Protein AF-A0AAN8ITT6-F1 (afdb_monomer_lite)

Radius of gyration: 62.17 Å; chains: 1; bounding box: 105×26×180 Å

pLDDT: mean 78.79, std 22.98, range [35.94, 98.38]

Secondary structure (DSSP, 8-state):
--------------------------PPPP------------------SHHHHHHHHHHHHHHHHHHHHHHHHHHHHHHHHHHHHHHHHHHHHHHHHHHHHHHHHHHHHHHHHHHHHHHHHHHHHHHHHHHHHHHHHHHHHHHHHHHHHHHHHHHHHHHHHHHHHHHHHHHS--TT--HHHHHHHHHHHHHHHHHTT--

Sequence (199 aa):
MAMNTPTSVLKKGEARNLDVKHVTFASPAFPAASQKMSKSKADQRKRQTHQHSSKQKKAKHAEQLARLQQCEEILVEVEYGSKVLEEKAAARHRSTTATLNEMGDLGCKYAQQDNQLVSLEEDIVAAENSVSREICSEISEVEQNVNELVEIVARHEELDSFLSELADKMDEGDQQSDPYVQFYEALPTLERMLAGLSV

Structure (mmCIF, N/CA/C/O backbone):
data_AF-A0AAN8ITT6-F1
#
_entry.id   AF-A0AAN8ITT6-F1
#
loop_
_atom_site.group_PDB
_atom_site.id
_atom_site.type_symbol
_atom_site.label_atom_id
_atom_site.label_alt_id
_atom_site.label_comp_id
_atom_site.label_asym_id
_atom_site.label_entity_id
_atom_site.label_seq_id
_atom_site.pdbx_PDB_ins_code
_atom_site.Cartn_x
_atom_site.Cartn_y
_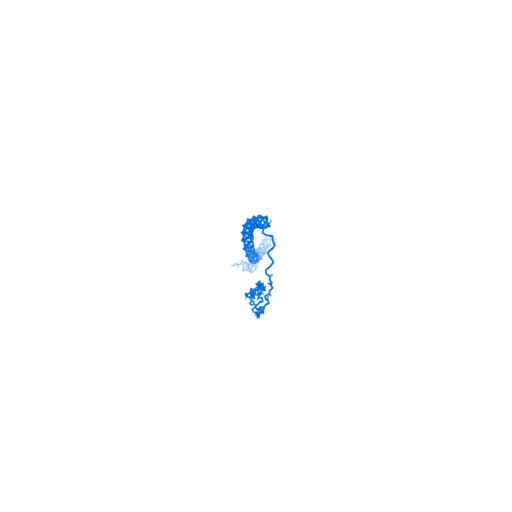atom_site.Cartn_z
_atom_site.occupancy
_atom_site.B_iso_or_equiv
_atom_site.auth_seq_id
_atom_site.auth_comp_id
_atom_site.auth_asym_id
_atom_site.auth_atom_id
_atom_site.pdbx_PDB_model_num
ATOM 1 N N . MET A 1 1 ? -19.229 -8.875 -18.537 1.00 44.59 1 MET A N 1
ATOM 2 C CA . MET A 1 1 ? -18.155 -7.876 -18.718 1.00 44.59 1 MET A CA 1
ATOM 3 C C . MET A 1 1 ? -17.149 -8.461 -19.692 1.00 44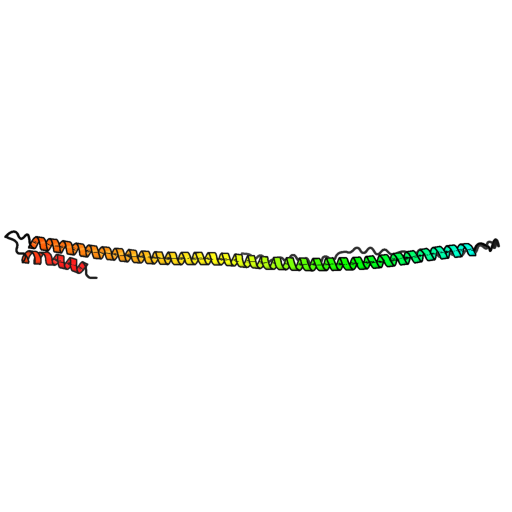.59 1 MET A C 1
ATOM 5 O O . MET A 1 1 ? -16.671 -9.561 -19.452 1.00 44.59 1 MET A O 1
ATOM 9 N N . ALA A 1 2 ? -16.966 -7.823 -20.847 1.00 38.62 2 ALA A N 1
ATOM 10 C CA . ALA A 1 2 ? -16.134 -8.341 -21.930 1.00 38.62 2 ALA A CA 1
ATOM 11 C C . ALA A 1 2 ? -14.651 -8.078 -21.626 1.00 38.62 2 ALA A C 1
ATOM 13 O O . ALA A 1 2 ? -14.265 -6.944 -21.353 1.00 38.62 2 ALA A O 1
ATOM 14 N N . MET A 1 3 ? -13.847 -9.140 -21.641 1.00 40.84 3 MET A N 1
ATOM 15 C CA . MET A 1 3 ? -12.401 -9.100 -21.434 1.00 40.84 3 MET A CA 1
ATOM 16 C C . MET A 1 3 ? -11.728 -8.573 -22.705 1.00 40.84 3 MET A C 1
ATOM 18 O O . MET A 1 3 ? -11.738 -9.246 -23.736 1.00 40.84 3 MET A O 1
ATOM 22 N N . ASN A 1 4 ? -11.142 -7.379 -22.640 1.00 43.66 4 ASN A N 1
ATOM 23 C CA . ASN A 1 4 ? -10.313 -6.858 -23.721 1.00 43.66 4 ASN A CA 1
ATOM 24 C C . ASN A 1 4 ? -8.954 -7.572 -23.704 1.00 43.66 4 ASN A C 1
ATOM 26 O O . ASN A 1 4 ? -8.128 -7.352 -22.823 1.00 43.66 4 ASN A O 1
ATOM 30 N N . THR A 1 5 ? -8.725 -8.438 -24.688 1.00 44.94 5 THR A N 1
ATOM 31 C CA . THR A 1 5 ? -7.410 -9.010 -25.004 1.00 44.94 5 THR A CA 1
ATOM 32 C C . THR A 1 5 ? -6.409 -7.920 -25.413 1.00 44.94 5 THR A C 1
ATOM 34 O O . THR A 1 5 ? -6.776 -7.040 -26.196 1.00 44.94 5 THR A O 1
ATOM 37 N N . PRO A 1 6 ? -5.137 -7.987 -24.979 1.00 45.69 6 PRO A N 1
ATOM 38 C CA . PRO A 1 6 ? -4.117 -7.037 -25.408 1.00 45.69 6 PRO A CA 1
ATOM 39 C C . PRO A 1 6 ? -3.731 -7.265 -26.877 1.00 45.69 6 PRO A C 1
ATOM 41 O O . PRO A 1 6 ? -3.259 -8.333 -27.270 1.00 45.69 6 PRO A O 1
ATOM 44 N N . THR A 1 7 ? -3.916 -6.237 -27.705 1.00 43.66 7 THR A N 1
ATOM 45 C CA . THR A 1 7 ? -3.446 -6.186 -29.094 1.00 43.66 7 THR A CA 1
ATOM 46 C C . THR A 1 7 ? -1.937 -5.959 -29.153 1.00 43.66 7 THR A C 1
ATOM 48 O O . THR A 1 7 ? -1.437 -4.897 -28.789 1.00 43.66 7 THR A O 1
ATOM 51 N N . SER A 1 8 ? -1.217 -6.956 -29.665 1.00 43.22 8 SER A N 1
ATOM 52 C CA . SER A 1 8 ? 0.183 -6.859 -30.088 1.00 43.22 8 SER A CA 1
ATOM 53 C C . SER A 1 8 ? 0.344 -5.837 -31.224 1.00 43.22 8 SER A C 1
ATOM 55 O O . SER A 1 8 ? -0.292 -5.971 -32.269 1.00 43.22 8 SER A O 1
ATOM 57 N N . VAL A 1 9 ? 1.218 -4.838 -31.049 1.00 50.09 9 VAL A N 1
ATOM 58 C CA . VAL A 1 9 ? 1.582 -3.845 -32.086 1.00 50.09 9 VAL A CA 1
ATOM 59 C C . VAL A 1 9 ? 2.975 -4.141 -32.655 1.00 50.09 9 VAL A C 1
ATOM 61 O O . VAL A 1 9 ? 3.795 -3.254 -32.868 1.00 50.09 9 VAL A O 1
ATOM 64 N N . LEU A 1 10 ? 3.269 -5.414 -32.919 1.00 39.97 10 LEU A N 1
ATOM 65 C CA . LEU A 1 10 ? 4.435 -5.800 -33.712 1.00 39.97 10 LEU A CA 1
ATOM 66 C C . LEU A 1 10 ? 3.982 -6.119 -35.138 1.00 39.97 10 LEU A C 1
ATOM 68 O O . LEU A 1 10 ? 3.679 -7.262 -35.480 1.00 39.97 10 LEU A O 1
ATOM 72 N N . LYS A 1 11 ? 3.954 -5.086 -35.993 1.00 41.00 11 LYS A N 1
ATOM 73 C CA . LYS A 1 11 ? 3.883 -5.254 -37.450 1.00 41.00 11 LYS A CA 1
ATOM 74 C C . LYS A 1 11 ? 5.163 -5.940 -37.930 1.00 41.00 11 LYS A C 1
ATOM 76 O O . LYS A 1 11 ? 6.185 -5.310 -38.183 1.00 41.00 11 LYS A O 1
ATOM 81 N N . LYS A 1 12 ? 5.095 -7.261 -38.047 1.00 47.00 12 LYS A N 1
ATOM 82 C CA . LYS A 1 12 ? 6.079 -8.093 -38.733 1.00 47.00 12 LYS A CA 1
ATOM 83 C C . LYS A 1 12 ? 5.769 -8.035 -40.231 1.00 47.00 12 LYS A C 1
ATOM 85 O O . LYS A 1 12 ? 4.759 -8.580 -40.659 1.00 47.00 12 LYS A O 1
ATOM 90 N N . GLY A 1 13 ? 6.628 -7.376 -41.008 1.00 50.03 13 GLY A N 1
ATOM 91 C CA . GLY A 1 13 ? 6.595 -7.447 -42.473 1.00 50.03 13 GLY A CA 1
ATOM 92 C C . GLY A 1 13 ? 6.314 -6.129 -43.191 1.00 50.03 13 GLY A C 1
ATOM 93 O O . GLY A 1 13 ? 5.343 -6.031 -43.928 1.00 50.03 13 GLY A O 1
ATOM 94 N N . GLU A 1 14 ? 7.201 -5.144 -43.053 1.00 36.72 14 GLU A N 1
ATOM 95 C CA . GLU A 1 14 ? 7.410 -4.165 -44.124 1.00 36.72 14 GLU A CA 1
ATOM 96 C C . GLU A 1 14 ? 8.674 -4.571 -44.880 1.00 36.72 14 GLU A C 1
ATOM 98 O O . GLU A 1 14 ? 9.803 -4.326 -44.448 1.00 36.72 14 GLU A O 1
ATOM 103 N N . ALA A 1 15 ? 8.474 -5.253 -46.008 1.00 39.72 15 ALA A N 1
ATOM 104 C CA . ALA A 1 15 ? 9.504 -5.390 -47.019 1.00 39.72 15 ALA A CA 1
ATOM 105 C C . ALA A 1 15 ? 9.859 -3.977 -47.493 1.00 39.72 15 ALA A C 1
ATOM 107 O O . ALA A 1 15 ? 9.077 -3.324 -48.186 1.00 39.72 15 ALA A O 1
ATOM 108 N N . ARG A 1 16 ? 11.026 -3.477 -47.079 1.00 41.66 16 ARG A N 1
ATOM 109 C CA . ARG A 1 16 ? 11.592 -2.259 -47.652 1.00 41.66 16 ARG A CA 1
ATOM 110 C C . ARG A 1 16 ? 11.827 -2.541 -49.134 1.00 41.66 16 ARG A C 1
ATOM 112 O O . ARG A 1 16 ? 12.741 -3.285 -49.479 1.00 41.66 16 ARG A O 1
ATOM 119 N N . ASN A 1 17 ? 10.988 -1.962 -49.991 1.00 41.12 17 ASN A N 1
ATOM 120 C CA . ASN A 1 17 ? 11.289 -1.763 -51.403 1.00 41.12 17 ASN A CA 1
ATOM 121 C C . ASN A 1 17 ? 12.527 -0.859 -51.472 1.00 41.12 17 ASN A C 1
ATOM 123 O O . ASN A 1 17 ? 12.426 0.365 -51.521 1.00 41.12 17 ASN A O 1
ATOM 127 N N . LEU A 1 18 ? 13.710 -1.464 -51.390 1.00 43.69 18 LEU A N 1
ATOM 128 C CA . LEU A 1 18 ? 14.925 -0.832 -51.865 1.00 43.69 18 LEU A CA 1
ATOM 129 C C . LEU A 1 18 ? 14.819 -0.871 -53.386 1.00 43.69 18 LEU A C 1
ATOM 131 O O . LEU A 1 18 ? 15.062 -1.904 -54.004 1.00 43.69 18 LEU A O 1
ATOM 135 N N . ASP A 1 19 ? 14.388 0.248 -53.964 1.00 41.62 19 ASP A N 1
ATOM 136 C CA . ASP A 1 19 ? 14.506 0.544 -55.390 1.00 41.62 19 ASP A CA 1
ATOM 137 C C . ASP A 1 19 ? 16.004 0.601 -55.731 1.00 41.62 19 ASP A C 1
ATOM 139 O O . ASP A 1 19 ? 16.631 1.660 -55.791 1.00 41.62 19 ASP A O 1
ATOM 143 N N . VAL A 1 20 ? 16.623 -0.578 -55.847 1.00 44.88 20 VAL A N 1
ATOM 144 C CA . VAL A 1 20 ? 17.974 -0.742 -56.370 1.00 44.88 20 VAL A CA 1
ATOM 145 C C . VAL A 1 20 ? 17.863 -0.482 -57.863 1.00 44.88 20 VAL A C 1
ATOM 147 O O . VAL A 1 20 ? 17.673 -1.390 -58.671 1.00 44.88 20 VAL A O 1
ATOM 150 N N . LYS A 1 21 ? 17.959 0.793 -58.238 1.00 46.41 21 LYS A N 1
ATOM 151 C CA . LYS A 1 21 ? 18.164 1.193 -59.626 1.00 46.41 21 LYS A CA 1
ATOM 152 C C . LYS A 1 21 ? 19.502 0.621 -60.077 1.00 46.41 21 LYS A C 1
ATOM 154 O O . LYS A 1 21 ? 20.557 1.204 -59.840 1.00 46.41 21 LYS A O 1
ATOM 159 N N . HIS A 1 22 ? 19.459 -0.546 -60.710 1.00 45.66 22 HIS A N 1
ATOM 160 C CA . HIS A 1 22 ? 20.591 -1.097 -61.432 1.00 45.66 22 HIS A CA 1
ATOM 161 C C . HIS A 1 22 ? 20.965 -0.123 -62.554 1.00 45.66 22 HIS A C 1
ATOM 163 O O . HIS A 1 22 ? 20.267 -0.005 -63.558 1.00 45.66 22 HIS A O 1
ATOM 169 N N . VAL A 1 23 ? 22.070 0.600 -62.378 1.00 44.53 23 VAL A N 1
ATOM 170 C CA . VAL A 1 23 ? 22.677 1.384 -63.453 1.00 44.53 23 VAL A CA 1
ATOM 171 C C . VAL A 1 23 ? 23.474 0.415 -64.317 1.00 44.53 23 VAL A C 1
ATOM 173 O O . VAL A 1 23 ? 24.582 0.008 -63.974 1.00 44.53 23 VAL A O 1
ATOM 176 N N . THR A 1 24 ? 22.888 -0.003 -65.436 1.00 47.22 24 THR A N 1
ATOM 177 C CA . THR A 1 24 ? 23.604 -0.749 -66.471 1.00 47.22 24 THR A CA 1
ATOM 178 C C . THR A 1 24 ? 24.472 0.232 -67.257 1.00 47.22 24 THR A C 1
ATOM 180 O O . THR A 1 24 ? 23.961 1.071 -67.997 1.00 47.22 24 THR A O 1
ATOM 183 N N . PHE A 1 25 ? 25.793 0.142 -67.109 1.00 41.00 25 PHE A N 1
ATOM 184 C CA . PHE A 1 25 ? 26.723 0.856 -67.980 1.00 41.00 25 PHE A CA 1
ATOM 185 C C . PHE A 1 25 ? 26.671 0.225 -69.375 1.00 41.00 25 PHE A C 1
ATOM 187 O O . PHE A 1 25 ? 27.199 -0.863 -69.599 1.00 41.00 25 PHE A O 1
ATOM 194 N N . ALA A 1 26 ? 26.017 0.894 -70.322 1.00 45.12 26 ALA A N 1
ATOM 195 C CA . ALA A 1 26 ? 26.105 0.527 -71.727 1.00 45.12 26 ALA A CA 1
ATOM 196 C C . ALA A 1 26 ? 27.530 0.817 -72.231 1.00 45.12 26 ALA A C 1
ATOM 198 O O . ALA A 1 26 ? 27.933 1.976 -72.347 1.00 45.12 26 ALA A O 1
ATOM 199 N N . SER A 1 27 ? 28.304 -0.230 -72.535 1.00 35.94 27 SER A N 1
ATOM 200 C CA . SER A 1 27 ? 29.507 -0.092 -73.364 1.00 35.94 27 SER A CA 1
ATOM 201 C C . SER A 1 27 ? 29.119 0.482 -74.732 1.00 35.94 27 SER A C 1
ATOM 203 O O . SER A 1 27 ? 28.081 0.091 -75.272 1.00 35.94 27 SER A O 1
ATOM 205 N N . PRO A 1 28 ? 29.929 1.373 -75.335 1.00 42.22 28 PRO A N 1
ATOM 206 C CA . PRO A 1 28 ? 29.612 1.926 -76.643 1.00 42.22 28 PRO A CA 1
ATOM 207 C C . PRO A 1 28 ? 29.530 0.798 -77.671 1.00 42.22 28 PRO A C 1
ATOM 209 O O . PRO A 1 28 ? 30.496 0.060 -77.879 1.00 42.22 28 PRO A O 1
ATOM 212 N N . ALA A 1 29 ? 28.371 0.671 -78.314 1.00 39.94 29 ALA A N 1
ATOM 213 C CA . ALA A 1 29 ? 28.191 -0.198 -79.461 1.00 39.94 29 ALA A CA 1
ATOM 214 C C . ALA A 1 29 ? 29.169 0.225 -80.568 1.00 39.94 29 ALA A C 1
ATOM 216 O O . ALA A 1 29 ? 29.124 1.353 -81.061 1.00 39.94 29 ALA A O 1
ATOM 217 N N . PHE A 1 30 ? 30.052 -0.689 -80.965 1.00 45.78 30 PHE A N 1
ATOM 218 C CA . PHE A 1 30 ? 30.774 -0.585 -82.226 1.00 45.78 30 PHE A CA 1
ATOM 219 C C . PHE A 1 30 ? 29.747 -0.586 -83.367 1.00 45.78 30 PHE A C 1
ATOM 221 O O . PHE A 1 30 ? 28.974 -1.543 -83.466 1.00 45.78 30 PHE A O 1
ATOM 228 N N . PRO A 1 31 ? 29.712 0.418 -84.260 1.00 43.88 31 PRO A N 1
ATOM 229 C CA . PRO A 1 31 ? 28.900 0.299 -85.455 1.00 43.88 31 PRO A CA 1
ATOM 230 C C . PRO A 1 31 ? 29.557 -0.715 -86.401 1.00 43.88 31 PRO A C 1
ATOM 232 O O . PRO A 1 31 ? 30.565 -0.433 -87.050 1.00 43.88 31 PRO A O 1
ATOM 235 N N . ALA A 1 32 ? 28.957 -1.902 -86.497 1.00 44.5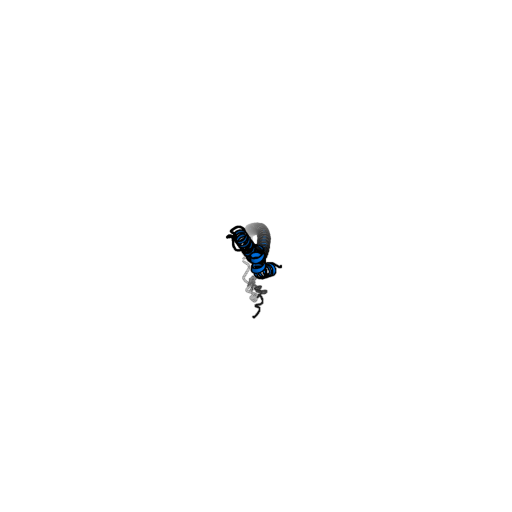9 32 ALA A N 1
ATOM 236 C CA . ALA A 1 32 ? 29.135 -2.806 -87.625 1.00 44.59 32 ALA A CA 1
ATOM 237 C C . ALA A 1 32 ? 28.454 -2.184 -88.856 1.00 44.59 32 ALA A C 1
ATOM 239 O O . ALA A 1 32 ? 27.306 -2.483 -89.175 1.00 44.59 32 ALA A O 1
ATOM 240 N N . ALA A 1 33 ? 29.154 -1.267 -89.525 1.00 39.62 33 ALA A N 1
ATOM 241 C CA . ALA A 1 33 ? 28.733 -0.703 -90.799 1.00 39.62 33 ALA A CA 1
ATOM 242 C C . ALA A 1 33 ? 29.604 -1.265 -91.929 1.00 39.62 33 ALA A C 1
ATOM 244 O O . ALA A 1 33 ? 30.817 -1.073 -91.979 1.00 39.62 33 ALA A O 1
ATOM 245 N N . SER A 1 34 ? 28.914 -1.993 -92.802 1.00 38.78 34 SER A N 1
ATOM 246 C CA . SER A 1 34 ? 29.307 -2.566 -94.087 1.00 38.78 34 SER A CA 1
ATOM 247 C C . SER A 1 34 ? 30.491 -1.925 -94.819 1.00 38.78 34 SER A C 1
ATOM 249 O O . SER A 1 34 ? 30.588 -0.710 -94.993 1.00 38.78 34 SER A O 1
ATOM 251 N N . GLN A 1 35 ? 31.319 -2.814 -95.368 1.00 40.66 35 GLN A N 1
ATOM 252 C CA . GLN A 1 35 ? 32.346 -2.558 -96.371 1.00 40.66 35 GLN A CA 1
ATOM 253 C C . GLN A 1 35 ? 31.835 -1.665 -97.514 1.00 40.66 35 GLN A C 1
ATOM 255 O O . GLN A 1 35 ? 30.962 -2.055 -98.287 1.00 40.66 35 GLN A O 1
ATOM 260 N N . LYS A 1 36 ? 32.505 -0.531 -97.730 1.00 40.97 36 LYS A N 1
ATOM 261 C CA . LYS A 1 36 ? 32.763 -0.018 -99.080 1.00 40.97 36 LYS A CA 1
ATOM 262 C C . LYS A 1 36 ? 34.245 0.309 -99.204 1.00 40.97 36 LYS A C 1
ATOM 264 O O . LYS A 1 36 ? 34.755 1.243 -98.597 1.00 40.97 36 LYS A O 1
ATOM 269 N N . MET A 1 37 ? 34.936 -0.511 -99.992 1.00 38.88 37 MET A N 1
ATOM 270 C CA . MET A 1 37 ? 36.314 -0.284 -100.405 1.00 38.88 37 MET A CA 1
ATOM 271 C C . MET A 1 37 ? 36.379 0.924 -101.342 1.00 38.88 37 MET A C 1
ATOM 273 O O . MET A 1 37 ? 36.061 0.813 -102.522 1.00 38.88 37 MET A O 1
ATOM 277 N N . SER A 1 38 ? 36.845 2.064 -100.838 1.00 43.09 38 SER A N 1
ATOM 278 C CA . SER A 1 38 ? 37.394 3.135 -101.669 1.00 43.09 38 SER A CA 1
ATOM 279 C C . SER A 1 38 ? 38.898 3.211 -101.425 1.00 43.09 38 SER A C 1
ATOM 281 O O . SER A 1 38 ? 39.352 3.674 -100.380 1.00 43.09 38 SER A O 1
ATOM 283 N N . LYS A 1 39 ? 39.676 2.717 -102.391 1.00 40.34 39 LYS A N 1
ATOM 284 C CA . LYS A 1 39 ? 41.134 2.867 -102.435 1.00 40.34 39 LYS A CA 1
ATOM 285 C C . LYS A 1 39 ? 41.471 4.358 -102.552 1.00 40.34 39 LYS A C 1
ATOM 287 O O . LYS A 1 39 ? 41.331 4.918 -103.636 1.00 40.34 39 LYS A O 1
ATOM 292 N N . SER A 1 40 ? 41.944 4.989 -101.478 1.00 44.38 40 SER A N 1
ATOM 293 C CA . SER A 1 40 ? 42.677 6.254 -101.574 1.00 44.38 40 SER A CA 1
ATOM 294 C C . SER A 1 40 ? 44.154 6.007 -101.269 1.00 44.38 40 SER A C 1
ATOM 296 O O . SER A 1 40 ? 44.529 5.194 -100.425 1.00 44.38 40 SER A O 1
ATOM 298 N N . LYS A 1 41 ? 44.988 6.615 -102.111 1.00 41.59 41 LYS A N 1
ATOM 299 C CA . LYS A 1 41 ? 46.416 6.355 -102.261 1.00 41.59 41 LYS A CA 1
ATOM 300 C C . LYS A 1 41 ? 47.185 6.721 -100.991 1.00 41.59 41 LYS A C 1
ATOM 302 O O . LYS A 1 41 ? 46.908 7.731 -100.355 1.00 41.59 41 LYS A O 1
ATOM 307 N N . ALA A 1 42 ? 48.177 5.890 -100.682 1.00 41.75 42 ALA A N 1
ATOM 308 C CA . ALA A 1 42 ? 49.162 6.112 -99.640 1.00 41.75 42 ALA A CA 1
ATOM 309 C C . ALA A 1 42 ? 49.865 7.465 -99.824 1.00 41.75 42 ALA A C 1
ATOM 311 O O . ALA A 1 42 ? 50.512 7.691 -100.846 1.00 41.75 42 ALA A O 1
ATOM 312 N N . ASP A 1 43 ? 49.773 8.326 -98.812 1.00 39.75 43 ASP A N 1
ATOM 313 C CA . ASP A 1 43 ? 50.624 9.502 -98.680 1.00 39.75 43 ASP A CA 1
ATOM 314 C C . ASP A 1 43 ? 51.783 9.148 -97.735 1.00 39.75 43 ASP A C 1
ATOM 316 O O . ASP A 1 43 ? 51.630 9.032 -96.515 1.00 39.75 43 ASP A O 1
ATOM 320 N N . GLN A 1 44 ? 52.954 8.881 -98.316 1.00 50.84 44 GLN A N 1
ATOM 321 C CA . GLN A 1 44 ? 54.205 8.737 -97.579 1.00 50.84 44 GLN A CA 1
ATOM 322 C C . GLN A 1 44 ? 54.709 10.130 -97.189 1.00 50.84 44 GLN A C 1
ATOM 324 O O . GLN A 1 44 ? 55.593 10.693 -97.833 1.00 50.84 44 GLN A O 1
ATOM 329 N N . ARG A 1 45 ? 54.193 10.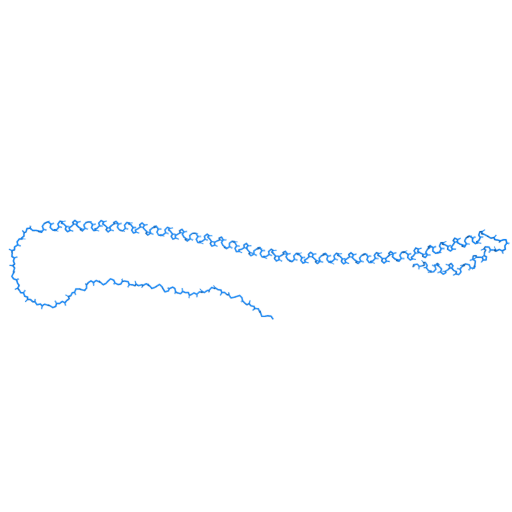686 -96.090 1.00 46.78 45 ARG A N 1
ATOM 330 C CA . ARG A 1 45 ? 54.805 11.859 -95.454 1.00 46.78 45 ARG A CA 1
ATOM 331 C C . ARG A 1 45 ? 55.004 11.661 -93.954 1.00 46.78 45 ARG A C 1
ATOM 333 O O . ARG A 1 45 ? 54.063 11.555 -93.180 1.00 46.78 45 ARG A O 1
ATOM 340 N N . LYS A 1 46 ? 56.288 11.715 -93.577 1.00 49.69 46 LYS A N 1
ATOM 341 C CA . LYS A 1 46 ? 56.848 11.972 -92.237 1.00 49.69 46 LYS A CA 1
ATOM 342 C C . LYS A 1 46 ? 56.736 10.849 -91.197 1.00 49.69 46 LYS A C 1
ATOM 344 O O . LYS A 1 46 ? 56.031 10.944 -90.197 1.00 49.69 46 LYS A O 1
ATOM 349 N N . ARG A 1 47 ? 57.625 9.858 -91.322 1.00 53.12 47 ARG A N 1
ATOM 350 C CA . ARG A 1 47 ? 58.156 9.112 -90.168 1.00 53.12 47 ARG A CA 1
ATOM 351 C C . ARG A 1 47 ? 59.122 10.003 -89.369 1.00 53.12 47 ARG A C 1
ATOM 353 O O . ARG A 1 47 ? 60.328 9.871 -89.521 1.00 53.12 47 ARG A O 1
ATOM 360 N N . GLN A 1 48 ? 58.611 10.917 -88.538 1.00 52.81 48 GLN A N 1
ATOM 361 C CA . GLN A 1 48 ? 59.427 11.552 -87.484 1.00 52.81 48 GLN A CA 1
ATOM 362 C C . GLN A 1 48 ? 58.607 12.171 -86.328 1.00 52.81 48 GLN A C 1
ATOM 364 O O . GLN A 1 48 ? 58.976 13.199 -85.780 1.00 52.81 48 GLN A O 1
ATOM 369 N N . THR A 1 49 ? 57.486 11.563 -85.923 1.00 52.78 49 THR A N 1
ATOM 370 C CA . THR A 1 49 ? 56.657 12.065 -84.791 1.00 52.78 49 THR A CA 1
ATOM 371 C C . THR A 1 49 ? 56.188 10.979 -83.812 1.00 52.78 49 THR A C 1
ATOM 373 O O . THR A 1 49 ? 55.508 11.267 -82.822 1.00 52.78 49 THR A O 1
ATOM 376 N N . HIS A 1 50 ? 56.589 9.719 -84.007 1.00 49.22 50 HIS A N 1
ATOM 377 C CA . HIS A 1 50 ? 56.136 8.614 -83.151 1.00 49.22 50 HIS A CA 1
ATOM 378 C C . HIS A 1 50 ? 56.938 8.390 -81.862 1.00 49.22 50 HIS A C 1
ATOM 380 O O . HIS A 1 50 ? 56.441 7.698 -80.975 1.00 49.22 50 HIS A O 1
ATOM 386 N N . GLN A 1 51 ? 58.109 9.011 -81.682 1.00 50.62 51 GLN A N 1
ATOM 387 C CA . GLN A 1 51 ? 58.835 8.906 -80.406 1.00 50.62 51 GLN A CA 1
ATOM 388 C C . GLN A 1 51 ? 58.379 9.915 -79.335 1.00 50.62 51 GLN A C 1
ATOM 390 O O . GLN A 1 51 ? 58.442 9.595 -78.152 1.00 50.62 51 GLN A O 1
ATOM 395 N N . HIS A 1 52 ? 57.858 11.093 -79.706 1.00 49.94 52 HIS A N 1
ATOM 396 C CA . HIS A 1 52 ? 57.353 12.071 -78.724 1.00 49.94 52 HIS A CA 1
ATOM 397 C C . HIS A 1 52 ? 55.920 11.768 -78.249 1.00 49.94 52 HIS A C 1
ATOM 399 O O . HIS A 1 52 ? 55.629 11.875 -77.058 1.00 49.94 52 HIS A O 1
ATOM 405 N N . SER A 1 53 ? 55.036 11.311 -79.146 1.00 52.91 53 SER A N 1
ATOM 406 C CA . SER A 1 53 ? 53.638 10.987 -78.802 1.00 52.91 53 SER A CA 1
ATOM 407 C C . SER A 1 53 ? 53.490 9.714 -77.958 1.00 52.91 53 SER A C 1
ATOM 409 O O . SER A 1 53 ? 52.607 9.637 -77.105 1.00 52.91 53 SER A O 1
ATOM 411 N N . SER A 1 54 ? 54.367 8.724 -78.139 1.00 53.81 54 SER A N 1
ATOM 412 C CA . SER A 1 54 ? 54.388 7.499 -77.327 1.00 53.81 54 SER A CA 1
ATOM 413 C C . SER A 1 54 ? 54.896 7.751 -75.903 1.00 53.81 54 SER A C 1
ATOM 415 O O . SER A 1 54 ? 54.337 7.195 -74.960 1.00 53.81 54 SER A O 1
ATOM 417 N N . LYS A 1 55 ? 55.880 8.646 -75.719 1.00 56.56 55 LYS A N 1
ATOM 418 C CA . LYS A 1 55 ? 56.340 9.091 -74.390 1.00 56.56 55 LYS A CA 1
ATOM 419 C C . LYS A 1 55 ? 55.260 9.882 -73.637 1.00 56.56 55 LYS A C 1
ATOM 421 O O . LYS A 1 55 ? 55.027 9.602 -72.467 1.00 56.56 55 LYS A O 1
ATOM 426 N N . GLN A 1 56 ? 54.535 10.785 -74.308 1.00 60.53 56 GLN A N 1
ATOM 427 C CA . GLN A 1 56 ? 53.412 11.517 -73.696 1.00 60.53 56 GLN A CA 1
ATOM 428 C C . GLN A 1 56 ? 52.225 10.612 -73.325 1.00 60.53 56 GLN A C 1
ATOM 430 O O . GLN A 1 56 ? 51.633 10.793 -72.265 1.00 60.53 56 GLN A O 1
ATOM 435 N N . LYS A 1 57 ? 51.877 9.621 -74.159 1.00 63.41 57 LYS A N 1
ATOM 436 C CA . LYS A 1 57 ? 50.821 8.644 -73.828 1.00 63.41 57 LYS A CA 1
ATOM 437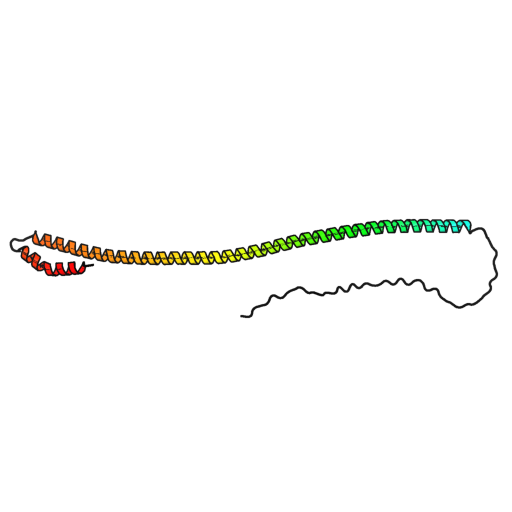 C C . LYS A 1 57 ? 51.199 7.766 -72.632 1.00 63.41 57 LYS A C 1
ATOM 439 O O . LYS A 1 57 ? 50.357 7.532 -71.774 1.00 63.41 57 LYS A O 1
ATOM 444 N N . LYS A 1 58 ? 52.464 7.336 -72.543 1.00 62.88 58 LYS A N 1
ATOM 445 C CA . LYS A 1 58 ? 52.982 6.582 -71.388 1.00 62.88 58 LYS A CA 1
ATOM 446 C C . LYS A 1 58 ? 52.978 7.411 -70.099 1.00 62.88 58 LYS A C 1
ATOM 448 O O . LYS A 1 58 ? 52.595 6.885 -69.063 1.00 62.88 58 LYS A O 1
ATOM 453 N N . ALA A 1 59 ? 53.332 8.697 -70.168 1.00 65.38 59 ALA A N 1
ATOM 454 C CA . ALA A 1 59 ? 53.286 9.598 -69.013 1.00 65.38 59 ALA A CA 1
ATOM 455 C C . ALA A 1 59 ? 51.852 9.814 -68.490 1.00 65.38 59 ALA A C 1
ATOM 457 O O . ALA A 1 59 ? 51.618 9.696 -67.293 1.00 65.38 59 ALA A O 1
ATOM 458 N N . LYS A 1 60 ? 50.874 10.031 -69.384 1.00 78.19 60 LYS A N 1
ATOM 459 C CA . LYS A 1 60 ? 49.453 10.141 -69.002 1.00 78.19 60 LYS A CA 1
ATOM 460 C C . LYS A 1 60 ? 48.899 8.853 -68.389 1.00 78.19 60 LYS A C 1
ATOM 462 O O . LYS A 1 60 ? 48.123 8.913 -67.446 1.00 78.19 60 LYS A O 1
ATOM 467 N N . HIS A 1 61 ? 49.307 7.696 -68.909 1.00 78.94 61 HIS A N 1
ATOM 468 C CA . HIS A 1 61 ? 48.913 6.401 -68.353 1.00 78.94 61 HIS A CA 1
ATOM 469 C C . HIS A 1 61 ? 49.499 6.175 -66.949 1.00 78.94 61 HIS A C 1
ATOM 471 O O . HIS A 1 61 ? 48.812 5.659 -66.075 1.00 78.94 61 HIS A O 1
ATOM 477 N N . ALA A 1 62 ? 50.751 6.579 -66.712 1.00 83.38 62 ALA A N 1
ATOM 478 C CA . ALA A 1 62 ? 51.367 6.496 -65.388 1.00 83.38 62 ALA A CA 1
ATOM 479 C C . ALA A 1 62 ? 50.662 7.404 -64.363 1.00 83.38 62 ALA A C 1
ATOM 481 O O . ALA A 1 62 ? 50.406 6.977 -63.242 1.00 83.38 62 ALA A O 1
ATOM 482 N N . GLU A 1 63 ? 50.281 8.621 -64.760 1.00 87.25 63 GLU A N 1
ATOM 483 C CA . GLU A 1 63 ? 49.496 9.536 -63.920 1.00 87.25 63 GLU A CA 1
ATOM 484 C C . GLU A 1 63 ? 48.097 8.980 -63.605 1.00 87.25 63 GLU A C 1
ATOM 486 O O . GLU A 1 63 ? 47.631 9.070 -62.471 1.00 87.25 63 GLU A O 1
ATOM 491 N N . GLN A 1 64 ? 47.430 8.365 -64.588 1.00 88.75 64 GLN A N 1
ATOM 492 C CA . GLN A 1 64 ? 46.137 7.705 -64.384 1.00 88.75 64 GLN A CA 1
ATOM 493 C C . GLN A 1 64 ? 46.236 6.519 -63.421 1.00 88.75 64 GLN A C 1
ATOM 495 O O . GLN A 1 64 ? 45.371 6.373 -62.564 1.00 88.75 64 GLN A O 1
ATOM 500 N N . LEU A 1 65 ? 47.294 5.710 -63.528 1.00 91.25 65 LEU A N 1
ATOM 501 C CA . LEU A 1 65 ? 47.530 4.584 -62.624 1.00 91.25 65 LEU A CA 1
ATOM 502 C C . LEU A 1 65 ? 47.795 5.058 -61.187 1.00 91.25 65 LEU A C 1
ATOM 504 O O . LEU A 1 65 ? 47.225 4.508 -60.254 1.00 91.25 65 LEU A O 1
ATOM 508 N N . ALA A 1 66 ? 48.592 6.115 -61.013 1.00 91.75 66 ALA A N 1
ATOM 509 C CA . ALA A 1 66 ? 48.845 6.701 -59.697 1.00 91.75 66 ALA A CA 1
ATOM 510 C C . ALA A 1 66 ? 47.565 7.268 -59.055 1.00 91.75 66 ALA A C 1
ATOM 512 O O . ALA A 1 66 ? 47.337 7.085 -57.863 1.00 91.75 66 ALA A O 1
ATOM 513 N N . ARG A 1 67 ? 46.695 7.912 -59.847 1.00 94.00 67 ARG A N 1
ATOM 514 C CA . ARG A 1 67 ? 45.384 8.381 -59.366 1.00 94.00 67 ARG A CA 1
ATOM 515 C C . ARG A 1 67 ? 44.457 7.234 -58.986 1.00 94.00 67 ARG A C 1
ATOM 517 O O . ARG A 1 67 ? 43.760 7.348 -57.987 1.00 94.00 67 ARG A O 1
ATOM 524 N N . LEU A 1 68 ? 44.442 6.154 -59.768 1.00 94.94 68 LEU A N 1
ATOM 525 C CA . LEU A 1 68 ? 43.657 4.962 -59.448 1.00 94.94 68 LEU A CA 1
ATOM 526 C C . LEU A 1 68 ? 44.095 4.381 -58.099 1.00 94.94 68 LEU A C 1
ATOM 528 O O . LEU A 1 68 ? 43.253 4.181 -57.234 1.00 94.94 68 LEU A O 1
ATOM 532 N N . GLN A 1 69 ? 45.403 4.212 -57.899 1.00 94.88 69 GLN A N 1
ATOM 533 C CA . GLN A 1 69 ? 45.957 3.704 -56.646 1.00 94.88 69 GLN A CA 1
ATOM 534 C C . GLN A 1 69 ? 45.601 4.607 -55.453 1.00 94.88 69 GLN A C 1
ATOM 536 O O . GLN A 1 69 ? 45.166 4.117 -54.418 1.00 94.88 69 GLN A O 1
ATOM 541 N N . GLN A 1 70 ? 45.686 5.931 -55.615 1.00 96.12 70 GLN A N 1
ATOM 542 C CA . GLN A 1 70 ? 45.255 6.872 -54.578 1.00 96.12 70 GLN A CA 1
ATOM 543 C C . GLN A 1 70 ? 43.752 6.749 -54.269 1.00 96.12 70 GLN A C 1
ATOM 545 O O . GLN A 1 70 ? 43.346 6.818 -53.112 1.00 96.12 70 GLN A O 1
ATOM 550 N N . CYS A 1 71 ? 42.906 6.576 -55.289 1.00 95.75 71 CYS A N 1
ATOM 551 C CA . CYS A 1 71 ? 41.477 6.348 -55.082 1.00 95.75 71 CYS A CA 1
ATOM 552 C C . CYS A 1 71 ? 41.202 5.021 -54.361 1.00 95.75 71 CYS A C 1
ATOM 554 O O . CYS A 1 71 ? 40.308 4.985 -53.521 1.00 95.75 71 CYS A O 1
ATOM 556 N N . GLU A 1 72 ? 41.953 3.960 -54.661 1.00 95.88 72 GLU A N 1
ATOM 557 C CA . GLU A 1 72 ? 41.859 2.668 -53.968 1.00 95.88 72 GLU A CA 1
ATOM 558 C C . GLU A 1 72 ? 42.254 2.793 -52.489 1.00 95.88 72 GLU A C 1
ATOM 560 O O . GLU A 1 72 ? 41.534 2.298 -51.626 1.00 95.88 72 GLU A O 1
ATOM 565 N N . GLU A 1 73 ? 43.332 3.518 -52.179 1.00 96.19 73 GLU A N 1
ATOM 566 C CA . GLU A 1 73 ? 43.758 3.792 -50.799 1.00 96.19 73 GLU A CA 1
ATOM 567 C C . GLU A 1 73 ? 42.676 4.554 -50.015 1.00 96.19 73 GLU A C 1
ATOM 569 O O . GLU A 1 73 ? 42.279 4.129 -48.929 1.00 96.19 73 GLU A O 1
ATOM 574 N N . ILE A 1 74 ? 42.118 5.620 -50.602 1.00 96.81 74 ILE A N 1
ATOM 575 C CA . ILE A 1 74 ? 41.019 6.390 -49.995 1.00 96.81 74 ILE A CA 1
ATOM 576 C C . ILE A 1 74 ? 39.779 5.510 -49.791 1.00 96.81 74 ILE A C 1
ATOM 578 O O . ILE A 1 74 ? 39.119 5.607 -48.757 1.00 96.81 74 ILE A O 1
ATOM 582 N N . LEU A 1 75 ? 39.444 4.652 -50.759 1.00 97.12 75 LEU A N 1
ATOM 583 C CA . LEU A 1 75 ? 38.297 3.751 -50.650 1.00 97.12 75 LEU A CA 1
ATOM 584 C C . LEU A 1 75 ? 38.463 2.807 -49.452 1.00 97.12 75 LEU A C 1
ATOM 586 O O . LEU A 1 75 ? 37.536 2.672 -48.657 1.00 97.12 75 LEU A O 1
ATOM 590 N N . VAL A 1 76 ? 39.649 2.215 -49.282 1.00 97.31 76 VAL A N 1
ATOM 591 C CA . VAL A 1 76 ? 39.950 1.323 -48.151 1.00 97.31 76 VAL A CA 1
ATOM 592 C C . VAL A 1 76 ? 39.833 2.056 -46.812 1.00 97.31 76 VAL A C 1
ATOM 594 O O . VAL A 1 76 ? 39.238 1.524 -45.872 1.00 97.31 76 VAL A O 1
ATOM 597 N N . GLU A 1 77 ? 40.346 3.285 -46.711 1.00 96.75 77 GLU A N 1
ATOM 598 C CA . GLU A 1 77 ? 40.217 4.102 -45.497 1.00 96.75 77 GLU A CA 1
ATOM 599 C C . GLU A 1 77 ? 38.753 4.421 -45.166 1.00 96.75 77 GLU A C 1
ATOM 601 O O . GLU A 1 77 ? 38.335 4.312 -44.009 1.00 96.75 77 GLU A O 1
ATOM 606 N N . VAL A 1 78 ? 37.954 4.772 -46.178 1.00 97.31 78 VAL A N 1
ATOM 607 C CA . VAL A 1 78 ? 36.523 5.061 -46.019 1.00 97.31 78 VAL A CA 1
ATOM 608 C C . VAL A 1 78 ? 35.749 3.807 -45.614 1.00 97.31 78 VAL A C 1
ATOM 610 O O . VAL A 1 78 ? 34.934 3.871 -44.694 1.00 97.31 78 VAL A O 1
ATOM 613 N N . GLU A 1 79 ? 36.010 2.659 -46.241 1.00 97.06 79 GLU A N 1
ATOM 614 C CA . GLU A 1 79 ? 35.382 1.383 -45.884 1.00 97.06 79 GLU A CA 1
ATOM 615 C C . GLU A 1 79 ? 35.703 0.979 -44.443 1.00 97.06 79 GLU A C 1
ATOM 617 O O . GLU A 1 79 ? 34.813 0.563 -43.695 1.00 97.06 79 GLU A O 1
ATOM 622 N N . TYR A 1 80 ? 36.962 1.138 -44.025 1.00 97.44 80 TYR A N 1
ATOM 623 C CA . TYR A 1 80 ? 37.367 0.896 -42.645 1.00 97.44 80 TYR A CA 1
ATOM 624 C C . TYR A 1 80 ? 36.668 1.859 -41.676 1.00 97.44 80 TYR A C 1
ATOM 626 O O . TYR A 1 80 ? 36.091 1.425 -40.677 1.00 97.44 80 TYR A O 1
ATOM 634 N N . GLY A 1 81 ? 36.650 3.158 -41.991 1.00 97.75 81 GLY A N 1
ATOM 635 C CA . GLY A 1 81 ? 35.949 4.169 -41.200 1.00 97.75 81 GLY A CA 1
ATOM 636 C C . GLY A 1 81 ? 34.453 3.873 -41.059 1.00 97.75 81 GLY A C 1
ATOM 637 O O . GLY A 1 81 ? 33.909 3.981 -39.958 1.00 97.75 81 GLY A O 1
ATOM 638 N N . SER A 1 82 ? 33.804 3.428 -42.139 1.00 97.06 82 SER A N 1
ATOM 639 C CA . SER A 1 82 ? 32.394 3.024 -42.136 1.00 97.06 82 SER A CA 1
ATOM 640 C C . SER A 1 82 ? 32.153 1.841 -41.202 1.00 97.06 82 SER A C 1
ATOM 642 O O . SER A 1 82 ? 31.279 1.920 -40.340 1.00 97.06 82 SER A O 1
ATOM 644 N N . LYS A 1 83 ? 32.974 0.785 -41.286 1.00 97.69 83 LYS A N 1
ATOM 645 C CA . LYS A 1 83 ? 32.863 -0.385 -40.395 1.00 97.69 83 LYS A CA 1
ATOM 646 C C . LYS A 1 83 ? 33.006 -0.004 -38.923 1.00 97.69 83 LYS A C 1
ATOM 648 O O . LYS A 1 83 ? 32.200 -0.419 -38.095 1.00 97.69 83 LYS A O 1
ATOM 653 N N . VAL A 1 84 ? 33.980 0.847 -38.591 1.00 98.12 84 VAL A N 1
ATOM 654 C CA . VAL A 1 84 ? 34.175 1.326 -37.211 1.00 98.12 84 VAL A CA 1
ATOM 655 C C . VAL A 1 84 ? 32.960 2.118 -36.714 1.00 98.12 84 VAL A C 1
ATOM 657 O O . VAL A 1 84 ? 32.575 2.002 -35.547 1.00 98.12 84 VAL A O 1
ATOM 660 N N . LEU A 1 85 ? 32.349 2.944 -37.567 1.00 97.94 85 LEU A N 1
ATOM 661 C CA . LEU A 1 85 ? 31.142 3.692 -37.209 1.00 97.94 85 LEU A CA 1
ATOM 662 C C . LEU A 1 85 ? 29.935 2.772 -37.012 1.00 97.94 85 LEU A C 1
ATOM 664 O O . LEU A 1 85 ? 29.205 2.948 -36.035 1.00 97.94 85 LEU A O 1
ATOM 668 N N . GLU A 1 86 ? 29.751 1.778 -37.879 1.00 98.00 86 GLU A N 1
ATOM 669 C CA . GLU A 1 86 ? 28.695 0.769 -37.755 1.00 98.00 86 GLU A CA 1
ATOM 670 C C . GLU A 1 86 ? 28.822 -0.025 -36.451 1.00 98.00 86 GLU A C 1
ATOM 672 O O . GLU A 1 86 ? 27.847 -0.158 -35.708 1.00 98.00 86 GLU A O 1
ATOM 677 N N . GLU A 1 87 ? 30.029 -0.478 -36.105 1.00 97.88 87 GLU A N 1
ATOM 678 C CA . GLU A 1 87 ? 30.284 -1.185 -34.848 1.00 97.88 87 GLU A CA 1
ATOM 679 C C . GLU A 1 87 ? 30.000 -0.309 -33.623 1.00 97.88 87 GLU A C 1
ATOM 681 O O . GLU A 1 87 ? 29.358 -0.758 -32.668 1.00 97.88 87 GLU A O 1
ATOM 686 N N . LYS A 1 88 ? 30.416 0.965 -33.651 1.00 98.06 88 LYS A N 1
ATOM 687 C CA . LYS A 1 88 ? 30.113 1.928 -32.579 1.00 98.06 88 LYS A CA 1
ATOM 688 C C . LYS A 1 88 ? 28.614 2.177 -32.448 1.00 98.06 88 LYS A C 1
ATOM 690 O O . LYS A 1 88 ? 28.107 2.229 -31.325 1.00 98.06 88 LYS A O 1
ATOM 695 N N . ALA A 1 89 ? 27.902 2.321 -33.563 1.00 97.88 89 ALA A N 1
ATOM 696 C CA . ALA A 1 89 ? 26.455 2.491 -33.566 1.00 97.88 89 ALA A CA 1
ATOM 697 C C . ALA A 1 89 ? 25.760 1.251 -32.986 1.00 97.88 89 ALA A C 1
ATOM 699 O O . ALA A 1 89 ? 24.930 1.374 -32.086 1.00 97.88 89 ALA A O 1
ATOM 700 N N . ALA A 1 90 ? 26.160 0.051 -33.413 1.00 97.88 90 ALA A N 1
ATOM 701 C CA . ALA A 1 90 ? 25.632 -1.207 -32.898 1.00 97.88 90 ALA A CA 1
ATOM 702 C C . ALA A 1 90 ? 25.920 -1.397 -31.398 1.00 97.88 90 ALA A C 1
ATOM 704 O O . ALA A 1 90 ? 25.055 -1.852 -30.648 1.00 97.88 90 ALA A O 1
ATOM 705 N N . ALA A 1 91 ? 27.117 -1.036 -30.926 1.00 98.12 91 ALA A N 1
ATOM 706 C CA . ALA A 1 91 ? 27.461 -1.072 -29.505 1.00 98.12 91 ALA A CA 1
ATOM 707 C C . ALA A 1 91 ? 26.588 -0.111 -28.682 1.00 98.12 91 ALA A C 1
ATOM 709 O O . ALA A 1 91 ? 26.031 -0.516 -27.660 1.00 98.12 91 ALA A O 1
ATOM 710 N N . ARG A 1 92 ? 26.398 1.129 -29.156 1.00 98.06 92 ARG A N 1
ATOM 711 C CA . ARG A 1 92 ? 25.508 2.100 -28.502 1.00 98.06 92 ARG A CA 1
ATOM 712 C C . ARG A 1 92 ? 24.066 1.614 -28.470 1.00 98.06 92 ARG A C 1
ATOM 714 O O . ARG A 1 92 ? 23.463 1.632 -27.406 1.00 98.06 92 ARG A O 1
ATOM 721 N N . HIS A 1 93 ? 23.539 1.109 -29.584 1.00 97.75 93 HIS A N 1
ATOM 722 C CA . HIS A 1 93 ? 22.180 0.566 -29.630 1.00 97.75 93 HIS A CA 1
ATOM 723 C C . HIS A 1 93 ? 21.973 -0.576 -28.636 1.00 97.75 93 HIS A C 1
ATOM 725 O O . HIS A 1 93 ? 20.969 -0.584 -27.923 1.00 97.75 93 HIS A O 1
ATOM 731 N N . ARG A 1 94 ? 22.927 -1.512 -28.543 1.00 98.00 94 ARG A N 1
ATOM 732 C CA . ARG A 1 94 ? 22.874 -2.593 -27.549 1.00 98.00 94 ARG A CA 1
ATOM 733 C C . ARG A 1 94 ? 22.861 -2.051 -26.123 1.00 98.00 94 ARG A C 1
ATOM 735 O O . ARG A 1 94 ? 22.022 -2.475 -25.337 1.00 98.00 94 ARG A O 1
ATOM 742 N N . SER A 1 95 ? 23.735 -1.093 -25.811 1.00 98.06 95 SER A N 1
ATOM 743 C CA . SER A 1 95 ? 23.787 -0.481 -24.479 1.00 98.06 95 SER A CA 1
ATOM 744 C C . SER A 1 95 ? 22.487 0.243 -24.134 1.00 98.06 95 SER A C 1
ATOM 746 O O . SER A 1 95 ? 21.924 -0.012 -23.077 1.00 98.06 95 SER A O 1
ATOM 748 N N . THR A 1 96 ? 21.967 1.081 -25.034 1.00 97.94 96 THR A N 1
ATOM 749 C CA . THR A 1 96 ? 20.700 1.792 -24.816 1.00 97.94 96 THR A CA 1
ATOM 750 C C . THR A 1 96 ? 19.540 0.821 -24.625 1.00 97.94 96 THR A C 1
ATOM 752 O O . THR A 1 96 ? 18.718 1.025 -23.739 1.00 97.94 96 THR A O 1
ATOM 755 N N . THR A 1 97 ? 19.485 -0.254 -25.413 1.00 98.12 97 THR A N 1
ATOM 756 C CA . THR A 1 97 ? 18.443 -1.283 -25.275 1.00 98.12 97 THR A CA 1
ATOM 757 C C . THR A 1 97 ? 18.526 -1.976 -23.916 1.00 98.12 97 THR A C 1
ATOM 759 O O . THR A 1 97 ? 17.503 -2.150 -23.265 1.00 98.12 97 THR A O 1
ATOM 762 N N . ALA A 1 98 ? 19.731 -2.328 -23.456 1.00 98.00 98 ALA A N 1
ATOM 763 C CA . ALA A 1 98 ? 19.921 -2.934 -22.141 1.00 98.00 98 ALA A CA 1
ATOM 764 C C . ALA A 1 98 ? 19.442 -2.007 -21.011 1.00 98.00 98 ALA A C 1
ATOM 766 O O . ALA A 1 98 ? 18.678 -2.443 -20.156 1.00 98.00 98 ALA A O 1
ATOM 767 N N . THR A 1 99 ? 19.805 -0.721 -21.057 1.00 98.31 99 THR A N 1
ATOM 768 C CA . THR A 1 99 ? 19.340 0.274 -20.078 1.00 98.31 99 THR A CA 1
ATOM 769 C C . THR A 1 99 ? 17.822 0.457 -20.117 1.00 98.31 99 THR A C 1
ATOM 771 O O . THR A 1 99 ? 17.190 0.553 -19.071 1.00 98.31 99 THR A O 1
ATOM 774 N N . LEU A 1 100 ? 17.207 0.486 -21.305 1.00 98.25 100 LEU A N 1
ATOM 775 C CA . LEU A 1 100 ? 15.748 0.589 -21.427 1.00 98.25 100 LEU A CA 1
ATOM 776 C C . LEU A 1 100 ? 15.035 -0.633 -20.843 1.00 98.25 100 LEU A C 1
ATOM 778 O O . LEU A 1 100 ? 14.015 -0.469 -20.179 1.00 98.25 100 LEU A O 1
ATOM 782 N N . ASN A 1 101 ? 15.580 -1.833 -21.047 1.00 98.25 101 ASN A N 1
ATOM 783 C CA . ASN A 1 101 ? 15.034 -3.051 -20.454 1.00 98.25 101 ASN A CA 1
ATOM 784 C C . ASN A 1 101 ? 15.128 -3.015 -18.924 1.00 98.25 101 ASN A C 1
ATOM 786 O O . ASN A 1 101 ? 14.138 -3.285 -18.256 1.00 98.25 101 ASN A O 1
ATOM 790 N N . GLU A 1 102 ? 16.272 -2.605 -18.373 1.00 98.31 102 GLU A N 1
ATOM 791 C CA . GLU A 1 102 ? 16.452 -2.468 -16.923 1.00 98.31 102 GLU A CA 1
ATOM 792 C C . GLU A 1 102 ? 15.470 -1.453 -16.314 1.00 98.31 102 GLU A C 1
ATOM 794 O O . GLU A 1 102 ? 14.845 -1.725 -15.289 1.00 98.31 102 GLU A O 1
ATOM 799 N N . MET A 1 103 ? 15.267 -0.306 -16.972 1.00 98.31 103 MET A N 1
ATOM 800 C CA . MET A 1 103 ? 14.252 0.668 -16.552 1.00 98.31 103 MET A CA 1
ATOM 801 C C . MET A 1 103 ? 12.830 0.096 -16.633 1.00 98.31 103 MET A C 1
ATOM 803 O O . MET A 1 103 ? 12.014 0.372 -15.755 1.00 98.31 103 MET A O 1
ATOM 807 N N . GLY A 1 104 ? 12.533 -0.711 -17.655 1.00 98.31 104 GLY A N 1
ATOM 808 C CA . GLY A 1 104 ? 11.260 -1.420 -17.779 1.00 98.31 104 GLY A CA 1
ATOM 809 C C . GLY A 1 104 ? 11.021 -2.391 -16.621 1.00 98.31 104 GLY A C 1
ATOM 810 O O . GLY A 1 104 ? 9.970 -2.336 -15.984 1.00 98.31 104 GLY A O 1
ATOM 811 N N . ASP A 1 105 ? 12.021 -3.210 -16.290 1.00 98.31 105 ASP A N 1
ATOM 812 C CA . ASP A 1 105 ? 11.961 -4.159 -15.174 1.00 98.31 105 ASP A CA 1
ATOM 813 C C . ASP A 1 105 ? 11.762 -3.445 -13.831 1.00 98.31 105 ASP A C 1
ATOM 815 O O . ASP A 1 105 ? 10.974 -3.891 -12.994 1.00 98.31 105 ASP A O 1
ATOM 819 N N . LEU A 1 106 ? 12.447 -2.315 -13.623 1.00 98.38 106 LEU A N 1
ATOM 820 C CA . LEU A 1 106 ? 12.234 -1.462 -12.453 1.00 98.38 106 LEU A CA 1
ATOM 821 C C . LEU A 1 106 ? 10.802 -0.923 -12.410 1.00 98.38 106 LEU A C 1
ATOM 823 O O . LEU A 1 106 ? 10.165 -1.006 -11.365 1.00 98.38 106 LEU A O 1
ATOM 827 N N . GLY A 1 107 ? 10.268 -0.436 -13.533 1.00 98.38 107 GLY A N 1
ATOM 828 C CA . GLY A 1 107 ? 8.878 0.017 -13.625 1.00 98.38 107 GLY A CA 1
ATOM 829 C C . GLY A 1 107 ? 7.874 -1.071 -13.231 1.00 98.38 107 GLY A C 1
ATOM 830 O O . GLY A 1 107 ? 6.952 -0.812 -12.459 1.00 98.38 107 GLY A O 1
ATOM 831 N N . CYS A 1 108 ? 8.086 -2.309 -13.684 1.00 98.19 108 CYS A N 1
ATOM 832 C CA . CYS A 1 108 ? 7.262 -3.448 -13.280 1.00 98.19 108 CYS A CA 1
ATOM 833 C C . CYS A 1 108 ? 7.359 -3.740 -11.776 1.00 98.19 108 CYS A C 1
ATOM 835 O O . CYS A 1 108 ? 6.336 -3.992 -11.143 1.00 98.19 108 CYS A O 1
ATOM 837 N N . LYS A 1 109 ? 8.563 -3.682 -11.192 1.00 98.31 109 LYS A N 1
ATOM 838 C CA . LYS A 1 109 ? 8.756 -3.865 -9.743 1.00 98.31 109 LYS A CA 1
ATOM 839 C C . LYS A 1 109 ? 8.056 -2.776 -8.935 1.00 98.31 109 LYS A C 1
ATOM 841 O O . LYS A 1 109 ? 7.380 -3.104 -7.967 1.00 98.31 109 LYS A O 1
ATOM 846 N N . TYR A 1 110 ? 8.157 -1.514 -9.353 1.00 98.19 110 TYR A N 1
ATOM 847 C CA . TYR A 1 110 ? 7.452 -0.414 -8.692 1.00 98.19 110 TYR A CA 1
ATOM 848 C C . TYR A 1 110 ? 5.937 -0.614 -8.720 1.00 98.19 110 TYR A C 1
ATOM 850 O O . TYR A 1 110 ? 5.297 -0.490 -7.684 1.00 98.19 110 TYR A O 1
ATOM 858 N N . ALA A 1 111 ? 5.369 -1.009 -9.861 1.00 98.06 111 ALA A N 1
ATOM 859 C CA . ALA A 1 111 ? 3.940 -1.306 -9.950 1.00 98.06 111 ALA A CA 1
ATOM 860 C C . ALA A 1 111 ? 3.522 -2.483 -9.047 1.00 98.06 111 ALA A C 1
ATOM 862 O O . ALA A 1 111 ? 2.442 -2.474 -8.466 1.00 98.06 111 ALA A O 1
ATOM 863 N N . GLN A 1 112 ? 4.369 -3.507 -8.901 1.00 98.25 112 GLN A N 1
ATOM 864 C CA . GLN A 1 112 ? 4.111 -4.607 -7.965 1.00 98.25 112 GLN A CA 1
ATOM 865 C C . GLN A 1 112 ? 4.130 -4.138 -6.508 1.00 98.25 112 GLN A C 1
ATOM 867 O O . GLN A 1 112 ? 3.260 -4.541 -5.742 1.00 98.25 112 GLN A O 1
ATOM 872 N N . GLN A 1 113 ? 5.093 -3.294 -6.135 1.00 98.25 113 GLN A N 1
ATOM 873 C CA . GLN A 1 113 ? 5.176 -2.725 -4.789 1.00 98.25 113 GLN A CA 1
ATOM 874 C C . GLN A 1 113 ? 3.980 -1.820 -4.481 1.00 98.25 113 GLN A C 1
ATOM 876 O O . GLN A 1 113 ? 3.433 -1.907 -3.389 1.00 98.25 113 GLN A O 1
ATOM 881 N N . ASP A 1 114 ? 3.538 -1.013 -5.444 1.00 98.25 114 ASP A N 1
ATOM 882 C CA . ASP A 1 114 ? 2.351 -0.162 -5.315 1.00 98.25 114 ASP A CA 1
ATOM 883 C C . ASP A 1 114 ? 1.092 -0.997 -5.027 1.00 98.25 114 ASP A C 1
ATOM 885 O O . ASP A 1 114 ? 0.388 -0.762 -4.051 1.00 98.25 114 ASP A O 1
ATOM 889 N N . ASN A 1 115 ? 0.887 -2.084 -5.778 1.00 97.62 115 ASN A N 1
ATOM 890 C CA . ASN A 1 115 ? -0.215 -3.014 -5.514 1.00 97.62 115 ASN A CA 1
ATOM 891 C C . ASN A 1 115 ? -0.115 -3.690 -4.133 1.00 97.62 115 ASN A C 1
ATOM 893 O O . ASN A 1 115 ? -1.133 -3.941 -3.492 1.00 97.62 115 ASN A O 1
ATOM 897 N N . GLN A 1 116 ? 1.099 -4.010 -3.672 1.00 98.25 116 GLN A N 1
ATOM 898 C CA . GLN A 1 116 ? 1.309 -4.568 -2.332 1.00 98.25 116 GLN A CA 1
ATOM 899 C C . GLN A 1 116 ? 0.981 -3.553 -1.234 1.00 98.25 116 GLN A C 1
ATOM 901 O O . GLN A 1 116 ? 0.428 -3.941 -0.210 1.00 98.25 116 GLN A O 1
ATOM 906 N N . LEU A 1 117 ? 1.295 -2.271 -1.445 1.00 98.12 117 LEU A N 1
ATOM 907 C CA . LEU A 1 117 ? 0.945 -1.204 -0.509 1.00 98.12 117 LEU A CA 1
ATOM 908 C C . LEU A 1 117 ? -0.569 -1.055 -0.380 1.00 98.12 117 LEU A C 1
ATOM 910 O O . LEU A 1 117 ? -1.058 -1.029 0.742 1.00 98.12 117 LEU A O 1
ATOM 914 N N . VAL A 1 118 ? -1.304 -1.066 -1.494 1.00 97.38 118 VAL A N 1
ATOM 915 C CA . VAL A 1 118 ? -2.777 -1.024 -1.468 1.00 97.38 118 VAL A CA 1
ATOM 916 C C . VAL A 1 118 ? -3.347 -2.184 -0.644 1.00 97.38 118 VAL A C 1
ATOM 918 O O . VAL A 1 118 ? -4.197 -1.975 0.214 1.00 97.38 118 VAL A O 1
ATOM 921 N N . SER A 1 119 ? -2.833 -3.403 -0.834 1.00 97.62 119 SER A N 1
ATOM 922 C CA . SER A 1 119 ? -3.257 -4.561 -0.031 1.00 97.62 119 SER A CA 1
ATOM 923 C C . SER A 1 119 ? -2.941 -4.393 1.460 1.00 97.62 119 SER A C 1
ATOM 925 O O . SER A 1 119 ? -3.744 -4.779 2.301 1.00 97.62 119 SER A O 1
ATOM 927 N N . LEU A 1 120 ? -1.781 -3.825 1.802 1.00 98.25 120 LEU A N 1
ATOM 928 C CA . LEU A 1 120 ? -1.406 -3.573 3.196 1.00 98.25 120 LEU A CA 1
ATOM 929 C C . LEU A 1 120 ? -2.282 -2.493 3.842 1.00 98.25 120 LEU A C 1
ATOM 931 O O . LEU A 1 120 ? -2.606 -2.603 5.021 1.00 98.25 120 LEU A O 1
ATOM 935 N N . GLU A 1 121 ? -2.675 -1.464 3.092 1.00 98.06 121 GLU A N 1
ATOM 936 C CA . GLU A 1 121 ? -3.619 -0.445 3.560 1.00 98.06 121 GLU A CA 1
ATOM 937 C C . GLU A 1 121 ? -4.986 -1.066 3.883 1.00 98.06 121 GLU A C 1
ATOM 939 O O . GLU A 1 121 ? -5.566 -0.766 4.928 1.00 98.06 121 GLU A O 1
ATOM 944 N N . GLU A 1 122 ? -5.471 -1.985 3.043 1.00 97.88 122 GLU A N 1
ATOM 945 C CA . GLU A 1 122 ? -6.699 -2.745 3.306 1.00 97.88 122 GLU A CA 1
ATOM 946 C C . GLU A 1 122 ? -6.583 -3.614 4.571 1.00 97.88 122 GLU A C 1
ATOM 948 O O . GLU A 1 122 ? -7.494 -3.612 5.405 1.00 97.88 122 GLU A O 1
ATOM 953 N N . ASP A 1 123 ? -5.453 -4.303 4.756 1.00 98.19 123 ASP A N 1
ATOM 954 C CA . ASP A 1 123 ? -5.192 -5.130 5.940 1.00 98.19 123 ASP A CA 1
ATOM 955 C C . ASP A 1 123 ? -5.143 -4.294 7.232 1.00 98.19 123 ASP A C 1
ATOM 957 O O . ASP A 1 123 ? -5.700 -4.701 8.257 1.00 98.19 123 ASP A O 1
ATOM 961 N N . ILE A 1 124 ? -4.521 -3.108 7.191 1.00 98.19 124 ILE A N 1
ATOM 962 C CA . ILE A 1 124 ? -4.481 -2.172 8.327 1.00 98.19 124 ILE A CA 1
ATOM 963 C C . ILE A 1 124 ? -5.901 -1.753 8.709 1.00 98.19 124 ILE A C 1
ATOM 965 O O . ILE A 1 124 ? -6.285 -1.881 9.872 1.00 98.19 124 ILE A O 1
ATOM 969 N N . VAL A 1 125 ? -6.711 -1.330 7.735 1.00 98.00 125 VAL A N 1
ATOM 970 C CA . VAL A 1 125 ? -8.105 -0.929 7.979 1.00 98.00 125 VAL A CA 1
ATOM 971 C C . VAL A 1 125 ? -8.919 -2.095 8.548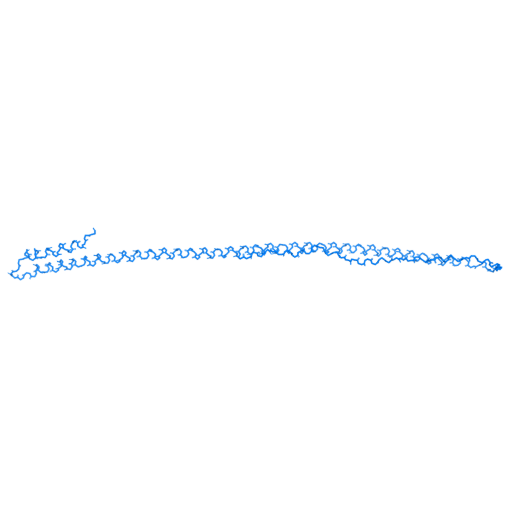 1.00 98.00 125 VAL A C 1
ATOM 973 O O . VAL A 1 125 ? -9.742 -1.911 9.449 1.00 98.00 125 VAL A O 1
ATOM 976 N N . ALA A 1 126 ? -8.708 -3.317 8.057 1.00 98.00 126 ALA A N 1
ATOM 977 C CA . ALA A 1 126 ? -9.377 -4.499 8.590 1.00 98.00 126 ALA A CA 1
ATOM 978 C C . ALA A 1 126 ? -8.994 -4.763 10.058 1.00 98.00 126 ALA A C 1
ATOM 980 O O . ALA A 1 126 ? -9.877 -5.032 10.881 1.00 98.00 126 ALA A O 1
ATOM 981 N N . ALA A 1 127 ? -7.708 -4.642 10.399 1.00 97.88 127 ALA A N 1
ATOM 982 C CA . ALA A 1 127 ? -7.205 -4.813 11.758 1.00 97.88 127 ALA A CA 1
ATOM 983 C C . ALA A 1 127 ? -7.743 -3.735 12.714 1.00 97.88 127 ALA A C 1
ATOM 985 O O . ALA A 1 127 ? -8.266 -4.071 13.777 1.00 97.88 127 ALA A O 1
ATOM 986 N N . GLU A 1 128 ? -7.710 -2.459 12.322 1.00 97.50 128 GLU A N 1
ATOM 987 C CA . GLU A 1 128 ? -8.255 -1.345 13.112 1.00 97.50 128 GLU A CA 1
ATOM 988 C C . GLU A 1 128 ? -9.752 -1.524 13.400 1.00 97.50 128 GLU A C 1
ATOM 990 O O . GLU A 1 128 ? -10.209 -1.336 14.532 1.00 97.50 128 GLU A O 1
ATOM 995 N N . ASN A 1 129 ? -10.520 -1.965 12.399 1.00 97.06 129 ASN A N 1
ATOM 996 C CA . ASN A 1 129 ? -11.944 -2.261 12.554 1.00 97.06 129 ASN A CA 1
ATOM 997 C C . ASN A 1 129 ? -12.207 -3.490 13.435 1.00 97.06 129 ASN A C 1
ATOM 999 O O . ASN A 1 129 ? -13.286 -3.606 14.022 1.00 97.06 129 ASN A O 1
ATOM 1003 N N . SER A 1 130 ? -11.277 -4.445 13.485 1.00 97.44 130 SER A N 1
ATOM 1004 C CA . SER A 1 130 ? -11.370 -5.602 14.378 1.00 97.44 130 SER A CA 1
ATOM 1005 C C . SER A 1 130 ? -11.145 -5.174 15.824 1.00 97.44 130 SER A C 1
ATOM 1007 O O . SER A 1 130 ? -12.007 -5.414 16.664 1.00 97.44 130 SER A O 1
ATOM 1009 N N . VAL A 1 131 ? -10.045 -4.461 16.083 1.00 97.06 131 VAL A N 1
ATOM 1010 C CA . VAL A 1 131 ? -9.697 -3.937 17.412 1.00 97.06 131 VAL A CA 1
ATOM 1011 C C . VAL A 1 131 ? -10.792 -3.012 17.940 1.00 97.06 131 VAL A C 1
ATOM 1013 O O . VAL A 1 131 ? -11.225 -3.152 19.077 1.00 97.06 131 VAL A O 1
ATOM 1016 N N . SER A 1 132 ? -11.308 -2.105 17.106 1.00 96.00 132 SER A N 1
ATOM 1017 C CA . SER A 1 132 ? -12.391 -1.203 17.521 1.00 96.00 132 SER A CA 1
ATOM 1018 C C . SER A 1 132 ? -13.655 -1.967 17.923 1.00 96.00 132 SER A C 1
ATOM 1020 O O . SER A 1 132 ? -14.303 -1.607 18.901 1.00 96.00 132 SER A O 1
ATOM 1022 N N . ARG A 1 133 ? -14.007 -3.041 17.200 1.00 95.62 133 ARG A N 1
ATOM 1023 C CA . ARG A 1 133 ? -15.168 -3.877 17.547 1.00 95.62 133 ARG A CA 1
ATOM 1024 C C . ARG A 1 133 ? -14.966 -4.634 18.853 1.00 95.62 133 ARG A C 1
ATOM 1026 O O . ARG A 1 133 ? -15.905 -4.709 19.638 1.00 95.62 133 ARG A O 1
ATOM 1033 N N . GLU A 1 134 ? -13.774 -5.176 19.069 1.00 96.44 134 GLU A N 1
ATOM 1034 C CA . GLU A 1 134 ? -13.417 -5.874 20.305 1.00 96.44 134 GLU A CA 1
ATOM 1035 C C . GLU A 1 134 ? -13.505 -4.929 21.507 1.00 96.44 134 GLU A C 1
ATOM 1037 O O . GLU A 1 134 ? -14.267 -5.194 22.431 1.00 96.44 134 GLU A O 1
ATOM 1042 N N . ILE A 1 135 ? -12.873 -3.754 21.422 1.00 95.88 135 ILE A N 1
ATOM 1043 C CA . ILE A 1 135 ? -12.936 -2.726 22.471 1.00 95.88 135 ILE A CA 1
ATOM 1044 C C . ILE A 1 135 ? -14.382 -2.287 22.740 1.00 95.88 135 ILE A C 1
ATOM 1046 O O . ILE A 1 135 ? -14.783 -2.178 23.894 1.00 95.88 135 ILE A O 1
ATOM 1050 N N . CYS A 1 136 ? -15.195 -2.044 21.705 1.00 95.38 136 CYS A N 1
ATOM 1051 C CA . CYS A 1 136 ? -16.605 -1.694 21.906 1.00 95.38 136 CYS A CA 1
ATOM 1052 C C . CYS A 1 136 ? -17.391 -2.805 22.617 1.00 95.38 136 CYS A C 1
ATOM 1054 O O . CYS A 1 136 ? -18.256 -2.501 23.437 1.00 95.38 136 CYS A O 1
ATOM 1056 N N . SER A 1 137 ? -17.102 -4.073 22.312 1.00 95.62 137 SER A N 1
ATOM 1057 C CA . SER A 1 137 ? -17.727 -5.213 22.984 1.00 95.62 137 SER A CA 1
ATOM 1058 C C . SER A 1 137 ? -17.328 -5.276 24.457 1.00 95.62 137 SER A C 1
ATOM 1060 O O . SER A 1 137 ? -18.199 -5.399 25.312 1.00 95.62 137 SER A O 1
ATOM 1062 N N . GLU A 1 138 ? -16.034 -5.145 24.755 1.00 96.69 138 GLU A N 1
ATOM 1063 C CA . GLU A 1 138 ? -15.517 -5.155 26.127 1.00 96.69 138 GLU A CA 1
ATOM 1064 C C . GLU A 1 138 ? -16.079 -3.995 26.954 1.00 96.69 138 GLU A C 1
ATOM 1066 O O . GLU A 1 138 ? -16.517 -4.196 28.084 1.00 96.69 138 GLU A O 1
ATOM 1071 N N . ILE A 1 139 ? -16.128 -2.783 26.388 1.00 96.38 139 ILE A N 1
ATOM 1072 C CA . ILE A 1 139 ? -16.725 -1.621 27.060 1.00 96.38 139 ILE A CA 1
ATOM 1073 C C . ILE A 1 139 ? -18.196 -1.891 27.374 1.00 96.38 139 ILE A C 1
ATOM 1075 O O . ILE A 1 139 ? -18.617 -1.653 28.501 1.00 96.38 139 ILE A O 1
ATOM 1079 N N . SER A 1 140 ? -18.962 -2.427 26.420 1.00 95.69 140 SER A N 1
ATOM 1080 C CA . SER A 1 140 ? -20.378 -2.737 26.641 1.00 95.69 140 SER A CA 1
ATOM 1081 C C . SER A 1 140 ? -20.582 -3.782 27.742 1.00 95.69 140 SER A C 1
ATOM 1083 O O . SER A 1 140 ? -21.534 -3.671 28.513 1.00 95.69 140 SER A O 1
ATOM 1085 N N . GLU A 1 141 ? -19.714 -4.792 27.826 1.00 96.81 141 GLU A N 1
ATOM 1086 C CA . GLU A 1 141 ? -19.763 -5.810 28.881 1.00 96.81 141 GLU A CA 1
ATOM 1087 C C . GLU A 1 141 ? -19.426 -5.207 30.250 1.00 96.81 141 GLU A C 1
ATOM 1089 O O . GLU A 1 141 ? -20.130 -5.438 31.234 1.00 96.81 141 GLU A O 1
ATOM 1094 N N . VAL A 1 142 ? -18.384 -4.374 30.319 1.00 97.00 142 VAL A N 1
ATOM 1095 C CA . VAL A 1 142 ? -18.004 -3.672 31.550 1.00 97.00 142 VAL A CA 1
ATOM 1096 C C . VAL A 1 142 ? -19.108 -2.718 32.002 1.00 97.00 142 VAL A C 1
ATOM 1098 O O . VAL A 1 142 ? -19.438 -2.705 33.185 1.00 97.00 142 VAL A O 1
ATOM 1101 N N . GLU A 1 143 ? -19.710 -1.951 31.092 1.00 97.06 143 GLU A N 1
ATOM 1102 C CA . GLU A 1 143 ? -20.833 -1.060 31.405 1.00 97.06 143 GLU A CA 1
ATOM 1103 C C . GLU A 1 143 ? -22.027 -1.834 31.969 1.00 97.06 143 GLU A C 1
ATOM 1105 O O . GLU A 1 143 ? -22.616 -1.409 32.964 1.00 97.06 143 GLU A O 1
ATOM 1110 N N . GLN A 1 144 ? -22.358 -2.992 31.390 1.00 96.69 144 GLN A N 1
ATOM 1111 C CA . GLN A 1 144 ? -23.417 -3.849 31.916 1.00 96.69 144 GLN A CA 1
ATOM 1112 C C . GLN A 1 144 ? -23.089 -4.341 33.333 1.00 96.69 144 GLN A C 1
ATOM 1114 O O . GLN A 1 144 ? -23.905 -4.172 34.237 1.00 96.69 144 GLN A O 1
ATOM 1119 N N . ASN A 1 145 ? -21.881 -4.864 33.550 1.00 96.25 145 ASN A N 1
ATOM 1120 C CA . ASN A 1 145 ? -21.442 -5.345 34.861 1.00 96.25 145 ASN A CA 1
ATOM 1121 C C . ASN A 1 145 ? -21.447 -4.231 35.923 1.00 96.25 145 ASN A C 1
ATOM 1123 O O . ASN A 1 145 ? -21.820 -4.461 37.073 1.00 96.25 145 ASN A O 1
ATOM 1127 N N . VAL A 1 146 ? -21.047 -3.010 35.551 1.00 97.38 146 VAL A N 1
ATOM 1128 C CA . VAL A 1 146 ? -21.102 -1.844 36.443 1.00 97.38 146 VAL A CA 1
ATOM 1129 C C . VAL A 1 146 ? -22.547 -1.496 36.787 1.00 97.38 146 VAL A C 1
ATOM 1131 O O . VAL A 1 146 ? -22.832 -1.251 37.955 1.00 97.38 146 VAL A O 1
ATOM 1134 N N . ASN A 1 147 ? -23.463 -1.508 35.816 1.00 96.44 147 ASN A N 1
ATOM 1135 C CA . ASN A 1 147 ? -24.879 -1.243 36.076 1.00 96.44 147 ASN A CA 1
ATOM 1136 C C . ASN A 1 147 ? -25.490 -2.287 37.023 1.00 96.44 147 ASN A C 1
ATOM 1138 O O . ASN A 1 147 ? -26.153 -1.917 37.990 1.00 96.44 147 ASN A O 1
ATOM 1142 N N . GLU A 1 148 ? -25.207 -3.573 36.806 1.00 95.38 148 GLU A N 1
ATOM 1143 C CA . GLU A 1 148 ? -25.646 -4.654 37.699 1.00 95.38 148 GLU A CA 1
ATOM 1144 C C . GLU A 1 148 ? -25.086 -4.474 39.120 1.00 95.38 148 GLU A C 1
ATOM 1146 O O . GLU A 1 148 ? -25.809 -4.615 40.109 1.00 95.38 148 GLU A O 1
ATOM 1151 N N . LEU A 1 149 ? -23.811 -4.089 39.243 1.00 95.31 149 LEU A N 1
ATOM 1152 C CA . LEU A 1 149 ? -23.188 -3.815 40.536 1.00 95.31 149 LEU A CA 1
ATOM 1153 C C . LEU A 1 149 ? -23.808 -2.597 41.235 1.00 95.31 149 LEU A C 1
ATOM 1155 O O . LEU A 1 149 ? -24.018 -2.641 42.445 1.00 95.31 149 LEU A O 1
ATOM 1159 N N . VAL A 1 150 ? -24.132 -1.533 40.496 1.00 96.31 150 VAL A N 1
ATOM 1160 C CA . VAL A 1 150 ? -24.825 -0.352 41.035 1.00 96.31 150 VAL A CA 1
ATOM 1161 C C . VAL A 1 150 ? -26.195 -0.740 41.595 1.00 96.31 150 VAL A C 1
ATOM 1163 O O . VAL A 1 150 ? -26.537 -0.318 42.697 1.00 96.31 150 VAL A O 1
ATOM 1166 N N . GLU A 1 151 ? -26.958 -1.588 40.899 1.00 93.94 151 GLU A N 1
ATOM 1167 C CA . GLU A 1 151 ? -28.244 -2.093 41.401 1.00 93.94 151 GLU A CA 1
ATOM 1168 C C . GLU A 1 151 ? -28.093 -2.981 42.645 1.00 93.94 151 GLU A C 1
ATOM 1170 O O . GLU A 1 151 ? -28.940 -2.961 43.540 1.00 93.94 151 GLU A O 1
ATOM 1175 N N . ILE A 1 152 ? -27.024 -3.779 42.729 1.00 92.88 152 ILE A N 1
ATOM 1176 C CA . ILE A 1 152 ? -26.707 -4.566 43.929 1.00 92.88 152 ILE A CA 1
ATOM 1177 C C . ILE A 1 152 ? -26.390 -3.635 45.105 1.00 92.88 152 ILE A C 1
ATOM 1179 O O . ILE A 1 152 ? -26.987 -3.781 46.171 1.00 92.88 152 ILE A O 1
ATOM 1183 N N . VAL A 1 153 ? -25.496 -2.661 44.913 1.00 94.94 153 VAL A N 1
ATOM 1184 C CA . VAL A 1 153 ? -25.111 -1.703 45.960 1.00 94.94 153 VAL A CA 1
ATOM 1185 C C . VAL A 1 153 ? -26.322 -0.906 46.439 1.00 94.94 153 VAL A C 1
ATOM 1187 O O . VAL A 1 153 ? -26.534 -0.826 47.643 1.00 94.94 153 VAL A O 1
ATOM 1190 N N . ALA A 1 154 ? -27.168 -0.411 45.533 1.00 94.75 154 ALA A N 1
ATOM 1191 C CA . ALA A 1 154 ? -28.374 0.330 45.901 1.00 94.75 154 ALA A CA 1
ATOM 1192 C C . ALA A 1 154 ? -29.333 -0.499 46.777 1.00 94.75 154 ALA A C 1
ATOM 1194 O O . ALA A 1 154 ? -29.871 0.011 47.758 1.00 94.75 154 ALA A O 1
ATOM 1195 N N . ARG A 1 155 ? -29.515 -1.793 46.475 1.00 93.44 155 ARG A N 1
ATOM 1196 C CA . ARG A 1 155 ? -30.324 -2.695 47.317 1.00 93.44 155 ARG A CA 1
ATOM 1197 C C . ARG A 1 155 ? -29.697 -2.918 48.696 1.00 93.44 155 ARG A C 1
ATOM 1199 O O . ARG A 1 155 ? -30.423 -3.029 49.682 1.00 93.44 155 ARG A O 1
ATOM 1206 N N . HIS A 1 156 ? -28.368 -3.003 48.776 1.00 93.00 156 HIS A N 1
ATOM 1207 C CA . HIS A 1 156 ? -27.667 -3.112 50.057 1.00 93.00 156 HIS A CA 1
ATOM 1208 C C . HIS A 1 156 ? -27.798 -1.831 50.886 1.00 93.00 156 HIS A C 1
ATOM 1210 O O . HIS A 1 156 ? -28.092 -1.919 52.072 1.00 93.00 156 HIS A O 1
ATOM 1216 N N . GLU A 1 157 ? -27.655 -0.659 50.265 1.00 95.31 157 GLU A N 1
ATOM 1217 C CA . GLU A 1 157 ? -27.862 0.636 50.924 1.00 95.31 157 GLU A CA 1
ATOM 1218 C C . GLU A 1 157 ? -29.304 0.791 51.434 1.00 95.31 157 GLU A C 1
ATOM 1220 O O . GLU A 1 157 ? -29.514 1.291 52.539 1.00 95.31 157 GLU A O 1
ATOM 1225 N N . GLU A 1 158 ? -30.302 0.318 50.678 1.00 94.88 158 GLU A N 1
ATOM 1226 C CA . GLU A 1 158 ? -31.702 0.301 51.121 1.00 94.88 158 GLU A CA 1
ATOM 1227 C C . GLU A 1 158 ? -31.886 -0.583 52.365 1.00 94.88 158 GLU A C 1
ATOM 1229 O O . GLU A 1 158 ? -32.540 -0.171 53.326 1.00 94.88 158 GLU A O 1
ATOM 1234 N N . LEU A 1 159 ? -31.284 -1.781 52.378 1.00 95.38 159 LEU A N 1
ATOM 1235 C CA . LEU A 1 159 ? -31.311 -2.669 53.543 1.00 95.38 159 LEU A CA 1
ATOM 1236 C C . LEU A 1 159 ? -30.620 -2.039 54.754 1.00 95.38 159 LEU A C 1
ATOM 1238 O O . LEU A 1 159 ? -31.184 -2.071 55.846 1.00 95.38 159 LEU A O 1
ATOM 1242 N N . ASP A 1 160 ? -29.432 -1.466 54.573 1.00 95.62 160 ASP A N 1
ATOM 1243 C CA . ASP A 1 160 ? -28.693 -0.815 55.655 1.00 95.62 160 ASP A CA 1
ATOM 1244 C C . ASP A 1 160 ? -29.489 0.362 56.231 1.00 95.62 160 ASP A C 1
ATOM 1246 O O . ASP A 1 160 ? -29.634 0.460 57.450 1.00 95.62 160 ASP A O 1
ATOM 1250 N N . SER A 1 161 ? -30.099 1.196 55.378 1.00 95.94 161 SER A N 1
ATOM 1251 C CA . SER A 1 161 ? -30.984 2.284 55.814 1.00 95.94 161 SER A CA 1
ATOM 1252 C C . SER A 1 161 ? -32.174 1.756 56.617 1.00 95.94 161 SER A C 1
ATOM 1254 O O . SER A 1 161 ? -32.486 2.287 57.681 1.00 95.94 161 SER A O 1
ATOM 1256 N N . PHE A 1 162 ? -32.820 0.684 56.151 1.00 95.62 162 PHE A N 1
ATOM 1257 C CA . PHE A 1 162 ? -33.933 0.058 56.865 1.00 95.62 162 PHE A CA 1
ATOM 1258 C C . PHE A 1 162 ? -33.509 -0.491 58.235 1.00 95.62 162 PHE A C 1
ATOM 1260 O O . PHE A 1 162 ? -34.233 -0.329 59.217 1.00 95.62 162 PHE A O 1
ATOM 1267 N N . LEU A 1 163 ? -32.338 -1.128 58.318 1.00 94.56 163 LEU A N 1
ATOM 1268 C CA . LEU A 1 163 ? -31.792 -1.649 59.571 1.00 94.56 163 LEU A CA 1
ATOM 1269 C C . LEU A 1 163 ? -31.430 -0.530 60.550 1.00 94.56 163 LEU A C 1
ATOM 1271 O O . LEU A 1 163 ? -31.714 -0.668 61.739 1.00 94.56 163 LEU A O 1
ATOM 1275 N N . SER A 1 164 ? -30.848 0.572 60.069 1.00 94.56 164 SER A N 1
ATOM 1276 C CA . SER A 1 164 ? -30.589 1.759 60.887 1.00 94.56 164 SER A CA 1
ATOM 1277 C C . SER A 1 164 ? -31.886 2.371 61.415 1.00 94.56 164 SER A C 1
ATOM 1279 O O . SER A 1 164 ? -32.010 2.557 62.620 1.00 94.56 164 SER A O 1
ATOM 1281 N N . GLU A 1 165 ? -32.894 2.578 60.563 1.00 92.50 165 GLU A N 1
ATOM 1282 C CA . GLU A 1 165 ? -34.203 3.082 61.000 1.00 92.50 165 GLU A CA 1
ATOM 1283 C C . GLU A 1 165 ? -34.900 2.148 62.000 1.00 92.50 165 GLU A C 1
ATOM 1285 O O . GLU A 1 165 ? -35.603 2.609 62.901 1.00 92.50 165 GLU A O 1
ATOM 1290 N N . LEU A 1 166 ? -34.761 0.829 61.833 1.00 91.50 166 LEU A N 1
ATOM 1291 C CA . LEU A 1 166 ? -35.306 -0.148 62.773 1.00 91.50 166 LEU A CA 1
ATOM 1292 C C . LEU A 1 166 ? -34.573 -0.088 64.117 1.00 91.50 166 LEU A C 1
ATOM 1294 O O . LEU A 1 166 ? -35.222 -0.151 65.158 1.00 91.50 166 LEU A O 1
ATOM 1298 N N . ALA A 1 167 ? -33.245 0.045 64.103 1.00 90.50 167 ALA A N 1
ATOM 1299 C CA . ALA A 1 167 ? -32.448 0.216 65.312 1.00 90.50 167 ALA A CA 1
ATOM 1300 C C . ALA A 1 167 ? -32.847 1.492 66.063 1.00 90.50 167 ALA A C 1
ATOM 1302 O O . ALA A 1 167 ? -33.120 1.414 67.259 1.00 90.50 167 ALA A O 1
ATOM 1303 N N . ASP A 1 168 ? -32.986 2.616 65.356 1.00 89.62 168 ASP A N 1
ATOM 1304 C CA . ASP A 1 168 ? -33.412 3.890 65.940 1.00 89.62 168 ASP A CA 1
ATOM 1305 C C . ASP A 1 168 ? -34.811 3.777 66.567 1.00 89.62 168 ASP A C 1
ATOM 1307 O O . ASP A 1 168 ? -35.001 4.184 67.706 1.00 89.62 168 ASP A O 1
ATOM 1311 N N . LYS A 1 169 ? -35.784 3.140 65.897 1.00 86.06 169 LYS A N 1
ATOM 1312 C CA . LYS A 1 169 ? -37.142 2.927 66.452 1.00 86.06 169 LYS A CA 1
ATOM 1313 C C . LYS A 1 169 ? -37.157 2.071 67.720 1.00 86.06 169 LYS A C 1
ATOM 1315 O O . LYS A 1 169 ? -37.993 2.297 68.601 1.00 86.06 169 LYS A O 1
ATOM 1320 N N . MET A 1 170 ? -36.256 1.092 67.801 1.00 84.81 170 MET A N 1
ATOM 1321 C CA . MET A 1 170 ? -36.117 0.233 68.977 1.00 84.81 170 MET A CA 1
ATOM 1322 C C . MET A 1 170 ? -35.401 0.946 70.135 1.00 84.81 170 MET A C 1
ATOM 1324 O O . MET A 1 170 ? -35.669 0.611 71.289 1.00 84.81 170 MET A O 1
ATOM 1328 N N . ASP A 1 171 ? -34.520 1.910 69.843 1.00 83.00 171 ASP A N 1
ATOM 1329 C CA . ASP A 1 171 ? -33.742 2.677 70.831 1.00 83.00 171 ASP A CA 1
ATOM 1330 C C . ASP A 1 171 ? -34.486 3.943 71.313 1.00 83.00 171 ASP A C 1
ATOM 1332 O O . ASP A 1 171 ? -34.427 4.295 72.490 1.00 83.00 171 ASP A O 1
ATOM 1336 N N . GLU A 1 172 ? -35.290 4.575 70.445 1.00 72.50 172 GLU A N 1
ATOM 1337 C CA . GLU A 1 172 ? -36.181 5.713 70.747 1.00 72.50 172 GLU A CA 1
ATOM 1338 C C . GLU A 1 172 ? -37.396 5.338 71.606 1.00 72.50 172 GLU A C 1
ATOM 1340 O O . GLU A 1 172 ? -38.271 6.179 71.805 1.00 72.50 172 GLU A O 1
ATOM 1345 N N . GLY A 1 173 ? -37.457 4.106 72.122 1.00 60.25 173 GLY A N 1
ATOM 1346 C CA . GLY A 1 173 ? -38.562 3.551 72.895 1.00 60.25 173 GLY A CA 1
ATOM 1347 C C . GLY A 1 173 ? -39.206 4.551 73.857 1.00 60.25 173 GLY A C 1
ATOM 1348 O O . GLY A 1 173 ? -38.822 4.672 75.024 1.00 60.25 173 GLY A O 1
ATOM 1349 N N . ASP A 1 174 ? -40.262 5.210 73.373 1.00 56.75 174 ASP A N 1
ATOM 1350 C CA . ASP A 1 174 ? -41.286 5.811 74.206 1.00 56.75 174 ASP A CA 1
ATOM 1351 C C . ASP A 1 174 ? -41.762 4.706 75.153 1.00 56.75 174 ASP A C 1
ATOM 1353 O O . ASP A 1 174 ? -41.823 3.532 74.775 1.00 56.75 174 ASP A O 1
ATOM 1357 N N . GLN A 1 175 ? -42.100 5.061 76.393 1.00 57.94 175 GLN A N 1
ATOM 1358 C CA . GLN A 1 175 ? -42.372 4.140 77.513 1.00 57.94 175 GLN A CA 1
ATOM 1359 C C . GLN A 1 175 ? -43.515 3.110 77.279 1.00 57.94 175 GLN A C 1
ATOM 1361 O O . GLN A 1 175 ? -43.955 2.454 78.223 1.00 57.94 175 GLN A O 1
ATOM 1366 N N . GLN A 1 176 ? -44.023 2.963 76.052 1.00 55.88 176 GLN A N 1
ATOM 1367 C CA . GLN A 1 176 ? -45.142 2.120 75.643 1.00 55.88 176 GLN A CA 1
ATOM 1368 C C . GLN A 1 176 ? -44.866 1.114 74.507 1.00 55.88 176 GLN A C 1
ATOM 1370 O O . GLN A 1 176 ? -45.710 0.236 74.331 1.00 55.88 176 GLN A O 1
ATOM 1375 N N . SER A 1 177 ? -43.751 1.161 73.761 1.00 63.19 177 SER A N 1
ATOM 1376 C CA . SER A 1 177 ? -43.505 0.188 72.673 1.00 63.19 177 SER A CA 1
ATOM 1377 C C . SER A 1 177 ? -42.429 -0.840 73.019 1.00 63.19 177 SER A C 1
ATOM 1379 O O . SER A 1 177 ? -41.279 -0.486 73.260 1.00 63.19 177 SER A O 1
ATOM 1381 N N . ASP A 1 178 ? -42.802 -2.121 73.006 1.00 80.75 178 ASP A N 1
ATOM 1382 C CA . ASP A 1 178 ? -41.881 -3.242 73.202 1.00 80.75 178 ASP A CA 1
ATOM 1383 C C . ASP A 1 178 ? -40.994 -3.441 71.948 1.00 80.75 178 ASP A C 1
ATOM 1385 O O . ASP A 1 178 ? -41.536 -3.692 70.864 1.00 80.75 178 ASP A O 1
ATOM 1389 N N . PRO A 1 179 ? -39.653 -3.367 72.060 1.00 81.88 179 PRO A N 1
ATOM 1390 C CA . PRO A 1 179 ? -38.735 -3.575 70.937 1.00 81.88 179 PRO A CA 1
ATOM 1391 C C . PRO A 1 179 ? -38.897 -4.950 70.269 1.00 81.88 179 PRO A C 1
ATOM 1393 O O . PRO A 1 179 ? -38.676 -5.076 69.064 1.00 81.88 179 PRO A O 1
ATOM 1396 N N . TYR A 1 180 ? -39.353 -5.978 70.997 1.00 84.38 180 TYR A N 1
ATOM 1397 C CA . TYR A 1 180 ? -39.647 -7.278 70.390 1.00 84.38 180 TYR A CA 1
ATOM 1398 C C . TYR A 1 180 ? -40.818 -7.195 69.407 1.00 84.38 180 TYR A C 1
ATOM 1400 O O . TYR A 1 180 ? -40.764 -7.809 68.343 1.00 84.38 180 TYR A O 1
ATOM 1408 N N . VAL A 1 181 ? -41.858 -6.416 69.721 1.00 85.56 181 VAL A N 1
ATOM 1409 C CA . VAL A 1 181 ? -43.016 -6.234 68.832 1.00 85.56 181 VAL A CA 1
ATOM 1410 C C . VAL A 1 181 ? -42.595 -5.513 67.554 1.00 85.56 181 VAL A C 1
ATOM 1412 O O . VAL A 1 181 ? -42.918 -5.983 66.466 1.00 85.56 181 VAL A O 1
ATOM 1415 N N . GLN A 1 182 ? -41.797 -4.448 67.667 1.00 85.81 182 GLN A N 1
ATOM 1416 C CA . GLN A 1 182 ? -41.292 -3.710 66.504 1.00 85.81 182 GLN A CA 1
ATOM 1417 C C . GLN A 1 182 ? -40.431 -4.591 65.578 1.00 85.81 182 GLN A C 1
ATOM 1419 O O . GLN A 1 182 ? -40.567 -4.529 64.356 1.00 85.81 182 GLN A O 1
ATOM 1424 N N . PHE A 1 183 ? -39.592 -5.467 66.144 1.00 88.81 183 PHE A N 1
ATOM 1425 C CA . PHE A 1 183 ? -38.809 -6.428 65.364 1.00 88.81 183 PHE A CA 1
ATOM 1426 C C . PHE A 1 183 ? -39.695 -7.445 64.622 1.00 88.81 183 PHE A C 1
ATOM 1428 O O . PHE A 1 183 ? -39.499 -7.685 63.428 1.00 88.81 183 PHE A O 1
ATOM 1435 N N . TYR A 1 184 ? -40.700 -8.021 65.295 1.00 91.12 184 TYR A N 1
ATOM 1436 C CA . TYR A 1 184 ? -41.630 -8.966 64.664 1.00 91.12 184 TYR A CA 1
ATOM 1437 C C . TYR A 1 184 ? -42.516 -8.318 63.590 1.00 91.12 184 TYR A C 1
ATOM 1439 O O . TYR A 1 184 ? -42.871 -8.986 62.619 1.00 91.12 184 TYR A O 1
ATOM 1447 N N . GLU A 1 185 ? -42.836 -7.029 63.710 1.00 90.31 185 GLU A N 1
ATOM 1448 C CA . GLU A 1 185 ? -43.555 -6.276 62.674 1.00 90.31 185 GLU A CA 1
ATOM 1449 C C . GLU A 1 185 ? -42.678 -5.950 61.453 1.00 90.31 185 GLU A C 1
ATOM 1451 O O . GLU A 1 185 ? -43.168 -5.940 60.322 1.00 90.31 185 GLU A O 1
ATOM 1456 N N . ALA A 1 186 ? -41.376 -5.726 61.654 1.00 91.69 186 ALA A N 1
ATOM 1457 C CA . ALA A 1 186 ? -40.412 -5.446 60.588 1.00 91.69 186 ALA A CA 1
ATOM 1458 C C . ALA A 1 186 ? -39.974 -6.700 59.802 1.00 91.69 186 ALA A C 1
ATOM 1460 O O . ALA A 1 186 ? -39.576 -6.594 58.637 1.00 91.69 186 ALA A O 1
ATOM 1461 N N . LEU A 1 187 ? -40.079 -7.884 60.414 1.00 92.88 187 LEU A N 1
ATOM 1462 C CA . LEU A 1 187 ? -39.633 -9.182 59.886 1.00 92.88 187 LEU A CA 1
ATOM 1463 C C . LEU A 1 187 ? -40.093 -9.484 58.441 1.00 92.88 187 LEU A C 1
ATOM 1465 O O . LEU A 1 187 ? -39.237 -9.798 57.615 1.00 92.88 187 LEU A O 1
ATOM 1469 N N . PRO A 1 188 ? -41.377 -9.310 58.063 1.00 93.56 188 PRO A N 1
ATOM 1470 C CA . PRO A 1 188 ? -41.828 -9.553 56.687 1.00 93.56 188 PRO A CA 1
ATOM 1471 C C . PRO A 1 188 ? -41.178 -8.629 55.646 1.00 93.56 188 PRO A C 1
ATOM 1473 O O . PRO A 1 188 ? -41.047 -8.980 54.472 1.00 93.56 188 PRO A O 1
ATOM 1476 N N . THR A 1 189 ? -40.797 -7.413 56.047 1.00 92.69 189 THR A N 1
ATOM 1477 C CA . THR A 1 189 ? -40.093 -6.469 55.170 1.00 92.69 189 THR A CA 1
ATOM 1478 C C . THR A 1 189 ? -38.624 -6.845 55.046 1.00 92.69 189 THR A C 1
ATOM 1480 O O . THR A 1 189 ? -38.116 -6.886 53.928 1.00 92.69 189 THR A O 1
ATOM 1483 N N . LEU A 1 190 ? -37.986 -7.226 56.155 1.00 92.88 190 LEU A N 1
ATOM 1484 C CA . LEU A 1 190 ? -36.615 -7.730 56.167 1.00 92.88 190 LEU A CA 1
ATOM 1485 C C . LEU A 1 190 ? -36.459 -8.973 55.274 1.00 92.88 190 LEU A C 1
ATOM 1487 O O . LEU A 1 190 ? -35.553 -9.029 54.447 1.00 92.88 190 LEU A O 1
ATOM 1491 N N . GLU A 1 191 ? -37.375 -9.939 55.382 1.00 92.56 191 GLU A N 1
ATOM 1492 C CA . GLU A 1 191 ? -37.387 -11.146 54.544 1.00 92.56 191 GLU A CA 1
ATOM 1493 C C . GLU A 1 191 ? -37.499 -10.811 53.052 1.00 92.56 191 GLU A C 1
ATOM 1495 O O . GLU A 1 191 ? -36.796 -11.397 52.229 1.00 92.56 191 GLU A O 1
ATOM 1500 N N . ARG A 1 192 ? -38.338 -9.832 52.692 1.00 91.94 192 ARG A N 1
ATOM 1501 C CA . ARG A 1 192 ? -38.500 -9.379 51.303 1.00 91.94 192 ARG A CA 1
ATOM 1502 C C . ARG A 1 192 ? -37.229 -8.725 50.762 1.00 91.94 192 ARG A C 1
ATOM 1504 O O . ARG A 1 192 ? -36.846 -9.005 49.630 1.00 91.94 192 ARG A O 1
ATOM 1511 N N . MET A 1 193 ? -36.590 -7.865 51.553 1.00 92.50 193 MET A N 1
ATOM 1512 C CA . MET A 1 193 ? -35.357 -7.177 51.158 1.00 92.50 193 MET A CA 1
ATOM 1513 C C . MET A 1 193 ? -34.191 -8.162 51.030 1.00 92.50 193 MET A C 1
ATOM 1515 O O . MET A 1 193 ? -33.468 -8.124 50.040 1.00 92.50 193 MET A O 1
ATOM 1519 N N . LEU A 1 194 ? -34.068 -9.118 51.958 1.00 90.44 194 LEU A N 1
ATOM 1520 C CA . LEU A 1 194 ? -33.069 -10.191 51.895 1.00 90.44 194 LEU A CA 1
ATOM 1521 C C . LEU A 1 194 ? -33.293 -11.135 50.706 1.00 90.44 194 LEU A C 1
ATOM 1523 O O . LEU A 1 194 ? -32.333 -11.500 50.030 1.00 90.44 194 LEU A O 1
ATOM 1527 N N . ALA A 1 195 ? -34.543 -11.491 50.397 1.00 88.38 195 ALA A N 1
ATOM 1528 C CA . ALA A 1 195 ? -34.867 -12.246 49.185 1.00 88.38 195 ALA A CA 1
ATOM 1529 C C . ALA A 1 195 ? -34.487 -11.469 47.915 1.00 88.38 195 ALA A C 1
ATOM 1531 O O . ALA A 1 195 ? -34.047 -12.060 46.934 1.00 88.38 195 ALA A O 1
ATOM 1532 N N . GLY A 1 196 ? -34.607 -10.140 47.959 1.00 79.25 196 GLY A N 1
ATOM 1533 C CA . GLY A 1 196 ? -34.148 -9.236 46.913 1.00 79.25 196 GLY A CA 1
ATOM 1534 C C . GLY A 1 196 ? -32.628 -9.110 46.801 1.00 79.25 196 GLY A C 1
ATOM 1535 O O . GLY A 1 196 ? -32.183 -8.586 45.794 1.00 79.25 196 GLY A O 1
ATOM 1536 N N . LEU A 1 197 ? -31.832 -9.578 47.767 1.00 82.38 197 LEU A N 1
ATOM 1537 C CA . LEU A 1 197 ? -30.358 -9.526 47.764 1.00 82.38 197 LEU A CA 1
ATOM 1538 C C . LEU A 1 197 ? -29.698 -10.880 47.470 1.00 82.38 197 LEU A C 1
ATOM 1540 O O . LEU A 1 197 ? -28.487 -10.952 47.272 1.00 82.38 197 LEU A O 1
ATOM 1544 N N . SER A 1 198 ? -30.490 -11.951 47.454 1.00 64.62 198 SER A N 1
ATOM 1545 C CA . SER A 1 198 ? -30.060 -13.290 47.063 1.00 64.62 198 SER A CA 1
ATOM 1546 C C . SER A 1 198 ? -29.603 -13.287 45.602 1.00 64.62 198 SER A C 1
ATOM 1548 O O . SER A 1 198 ? -30.441 -13.281 44.700 1.00 64.62 198 SER A O 1
ATOM 1550 N N . VAL A 1 199 ? -28.284 -13.294 45.387 1.00 57.16 199 VAL A N 1
ATOM 1551 C CA . VAL A 1 199 ? -27.641 -13.600 44.095 1.00 57.16 199 VAL A CA 1
ATOM 1552 C C . VAL A 1 199 ? -27.872 -15.062 43.727 1.00 57.16 199 VAL A C 1
ATOM 1554 O O . VAL A 1 199 ? -27.711 -15.922 44.624 1.00 57.16 199 VAL A O 1
#

Foldseek 3Di:
DDDDDDDDPDPDDDPPPPVPPPDDPDDDDDPPDDDDDDDDDDDPDDPPDVVVVVVVVVVVVVVVVVVVVVVVVVVVVVVVVVVVVVVVVVVVVVVVVVVVVVVVVVVVVVVVVVVVVVVVVVVVVVVVVVVVVVVVVVVVVVVVVVVVVVVLVVLVVVLVVLVVVLVCPLVVDDVPDDNVVSCVVCVVVNVVSVVVNDD

Organism: Trichostrongylus colubriformis (NCBI:txid6319)